Protein 4N0T (pdb70)

Nearest PDB structures (foldseek):
  6aso-assembly1_A  TM=9.698E-01  e=8.840E-76  Saccharomyces cerevisiae
  2ghp-assembly2_F  TM=6.148E-01  e=2.070E-45  Saccharomyces cerevisiae
  2ghp-assembly1_D  TM=6.290E-01  e=3.293E-44  Saccharomyces cerevisiae
  2go9-assembly1_A  TM=7.420E-01  e=1.555E-23  Saccharomyces cerevisiae
  2l9w-assembly1_A  TM=8.154E-01  e=1.114E-16  Saccharomyces cerevisiae

Structure (mmCIF, N/CA/C/O backbone):
data_4N0T
#
_entry.id   4N0T
#
_cell.length_a   61.782
_cell.length_b   71.370
_cell.length_c   82.081
_cell.angle_alpha   90.00
_cell.angle_beta   109.62
_cell.angle_gamma   90.00
#
_symmetry.space_group_name_H-M   'P 1 21 1'
#
loop_
_entity.id
_entity.type
_entity.pdbx_description
1 polymer 'U4/U6 snRNA-associated-splicing factor PRP24'
2 polymer 'U6 snRNA'
3 non-polymer 'SULFATE ION'
4 water water
#
loop_
_atom_site.group_PDB
_atom_site.id
_atom_site.type_symbol
_atom_site.label_atom_id
_atom_site.label_alt_id
_atom_site.label_comp_id
_atom_site.label_asym_id
_atom_site.label_entity_id
_atom_site.label_seq_id
_atom_site.pdbx_PDB_ins_code
_atom_site.Cartn_x
_atom_site.Cartn_y
_atom_site.Cartn_z
_atom_site.occupancy
_atom_site.B_iso_or_equiv
_atom_site.auth_seq_id
_atom_site.auth_comp_id
_atom_site.auth_asym_id
_atom_site.auth_atom_id
_atom_site.pdbx_PDB_model_num
ATOM 1 N N . ARG A 1 4 ? 10.661 -5.474 28.851 1.00 34.36 36 ARG A N 1
ATOM 2 C CA . ARG A 1 4 ? 9.545 -5.422 27.903 1.00 32.39 36 ARG A CA 1
ATOM 3 C C . ARG A 1 4 ? 9.671 -4.197 26.997 1.00 29.42 36 ARG A C 1
ATOM 4 O O . ARG A 1 4 ? 10.306 -3.210 27.372 1.00 29.42 36 ARG A O 1
ATOM 12 N N . ASN A 1 5 ? 9.093 -4.278 25.798 1.00 29.03 37 ASN A N 1
ATOM 13 C CA . ASN A 1 5 ? 9.053 -3.147 24.870 1.00 27.01 37 ASN A CA 1
ATOM 14 C C . ASN A 1 5 ? 7.652 -3.006 24.262 1.00 27.25 37 ASN A C 1
ATOM 15 O O . ASN A 1 5 ? 7.359 -3.568 23.193 1.00 28.59 37 ASN A O 1
ATOM 20 N N . ARG A 1 6 ? 6.783 -2.252 24.936 1.00 20.16 38 ARG A N 1
ATOM 21 C CA . ARG A 1 6 ? 5.398 -2.145 24.506 1.00 20.57 38 ARG A CA 1
ATOM 22 C C . ARG A 1 6 ? 5.312 -1.487 23.150 1.00 22.35 38 ARG A C 1
ATOM 23 O O . ARG A 1 6 ? 4.556 -1.935 22.283 1.00 25.46 38 ARG A O 1
ATOM 31 N N . GLU A 1 7 ? 6.101 -0.437 22.964 1.00 20.29 39 GLU A N 1
ATOM 32 C CA . GLU A 1 7 ? 5.993 0.381 21.761 1.00 29.22 39 GLU A CA 1
ATOM 33 C C . GLU A 1 7 ? 6.305 -0.418 20.503 1.00 30.75 39 GLU A C 1
ATOM 34 O O . GLU A 1 7 ? 5.613 -0.293 19.479 1.00 30.63 39 GLU A O 1
ATOM 40 N N . LEU A 1 8 ? 7.349 -1.238 20.584 1.00 26.85 40 LEU A N 1
ATOM 41 C CA . LEU A 1 8 ? 7.807 -1.999 19.424 1.00 26.49 40 LEU A CA 1
ATOM 42 C C . LEU A 1 8 ? 6.682 -2.759 18.732 1.00 23.82 40 LEU A C 1
ATOM 43 O O . LEU A 1 8 ? 6.645 -2.843 17.504 1.00 28.36 40 LEU A O 1
ATOM 48 N N . THR A 1 9 ? 5.743 -3.294 19.505 1.00 21.60 41 THR A N 1
ATOM 49 C CA . THR A 1 9 ? 4.682 -4.086 18.899 1.00 20.10 41 THR A CA 1
ATOM 50 C C . THR A 1 9 ? 3.341 -3.356 18.815 1.00 15.52 41 THR A C 1
ATOM 51 O O . THR A 1 9 ? 2.313 -3.976 18.549 1.00 20.18 41 THR A O 1
ATOM 55 N N . THR A 1 10 ? 3.362 -2.045 19.023 1.00 17.82 42 THR A N 1
ATOM 56 C CA . THR A 1 10 ? 2.117 -1.277 19.047 1.00 16.52 42 THR A CA 1
ATOM 57 C C . THR A 1 10 ? 1.946 -0.444 17.775 1.00 15.98 42 THR A C 1
ATOM 58 O O . THR A 1 10 ? 2.889 0.216 17.299 1.00 19.26 42 THR A O 1
ATOM 62 N N . VAL A 1 11 ? 0.741 -0.473 17.236 1.00 16.65 43 VAL A N 1
ATOM 63 C CA . VAL A 1 11 ? 0.437 0.340 16.066 1.00 17.13 43 VAL A CA 1
ATOM 64 C C . VAL A 1 11 ? -0.675 1.325 16.370 1.00 18.27 43 VAL A C 1
ATOM 65 O O . VAL A 1 11 ? -1.478 1.121 17.298 1.00 17.77 43 VAL A O 1
ATOM 69 N N . LEU A 1 12 ? -0.721 2.375 15.558 1.00 15.81 44 LEU A N 1
ATOM 70 C CA . LEU A 1 12 ? -1.742 3.405 15.632 1.00 12.32 44 LEU A CA 1
ATOM 71 C C . LEU A 1 12 ? -2.614 3.267 14.393 1.00 17.78 44 LEU A C 1
ATOM 72 O O . LEU A 1 12 ? -2.087 3.142 13.288 1.00 19.05 44 LEU A O 1
ATOM 77 N N . VAL A 1 13 ? -3.926 3.276 14.584 1.00 16.34 45 VAL A N 1
ATOM 78 C CA . VAL A 1 13 ? -4.868 3.247 13.461 1.00 16.34 45 VAL A CA 1
ATOM 79 C C . VAL A 1 13 ? -5.606 4.571 13.465 1.00 20.69 45 VAL A C 1
ATOM 80 O O . VAL A 1 13 ? -6.153 4.974 14.498 1.00 20.45 45 VAL A O 1
ATOM 84 N N . LYS A 1 14 ? -5.611 5.254 12.320 1.00 16.39 46 LYS A N 1
ATOM 85 C CA . LYS A 1 14 ? -6.341 6.514 12.194 1.00 16.88 46 LYS A CA 1
ATOM 86 C C . LYS A 1 14 ? -7.480 6.377 11.187 1.00 19.40 46 LYS A C 1
ATOM 87 O O . LYS A 1 14 ? -7.376 5.614 10.227 1.00 19.49 46 LYS A O 1
ATOM 93 N N . ASN A 1 15 ? -8.567 7.097 11.462 1.00 15.99 47 ASN A N 1
ATOM 94 C CA . ASN A 1 15 ? -9.715 7.234 10.546 1.00 17.31 47 ASN A CA 1
ATOM 95 C C . ASN A 1 15 ? -10.652 6.031 10.517 1.00 21.59 47 ASN A C 1
ATOM 96 O O . ASN A 1 15 ? -11.300 5.765 9.500 1.00 24.36 47 ASN A O 1
ATOM 101 N N . LEU A 1 16 ? -10.738 5.306 11.627 1.00 17.41 48 LEU A N 1
ATOM 102 C CA . LEU A 1 16 ? -11.762 4.277 11.760 1.00 20.07 48 LEU A CA 1
ATOM 103 C C . LEU A 1 16 ? -13.134 4.950 11.797 1.00 23.48 48 LEU A C 1
ATOM 104 O O . LEU A 1 16 ? -13.254 6.103 12.237 1.00 23.68 48 LEU A O 1
ATOM 109 N N . PRO A 1 17 ? -14.172 4.230 11.355 1.00 21.71 49 PRO A N 1
ATOM 110 C CA . PRO A 1 17 ? -15.528 4.795 11.368 1.00 29.08 49 PRO A CA 1
ATOM 111 C C . PRO A 1 17 ? -15.965 5.172 12.781 1.00 29.78 49 PRO A C 1
ATOM 112 O O . PRO A 1 17 ? -15.499 4.547 13.740 1.00 28.77 49 PRO A O 1
ATOM 116 N N . LYS A 1 18 ? -16.839 6.171 12.900 1.00 31.24 50 LYS A N 1
ATOM 117 C CA . LYS A 1 18 ? -17.438 6.548 14.185 1.00 36.21 50 LYS A CA 1
ATOM 118 C C . LYS A 1 18 ? -18.001 5.346 14.947 1.00 35.01 50 LYS A C 1
ATOM 119 O O . LYS A 1 18 ? -17.918 5.270 16.178 1.00 35.10 50 LYS A O 1
ATOM 125 N N . SER A 1 19 ? -18.565 4.406 14.198 1.00 37.95 51 SER A N 1
ATOM 126 C CA . SER A 1 19 ? -19.261 3.258 14.774 1.00 44.74 51 SER A CA 1
ATOM 127 C C . SER A 1 19 ? -18.324 2.167 15.274 1.00 45.59 51 SER A C 1
ATOM 128 O O . SER A 1 19 ? -18.771 1.193 15.888 1.00 46.46 51 SER A O 1
ATOM 131 N N . TYR A 1 20 ? -17.028 2.320 15.015 1.00 42.76 52 TYR A N 1
ATOM 132 C CA . TYR A 1 20 ? -16.079 1.272 15.368 1.00 39.41 52 TYR A CA 1
ATOM 133 C C . TYR A 1 20 ? -15.745 1.230 16.858 1.00 38.29 52 TYR A C 1
ATOM 134 O O . TYR A 1 20 ? -15.271 2.209 17.447 1.00 43.55 52 TYR A O 1
ATOM 143 N N . ASN A 1 21 ? -16.020 0.083 17.464 1.00 34.75 53 ASN A N 1
ATOM 144 C CA . ASN A 1 21 ? -15.679 -0.151 18.857 1.00 35.55 53 ASN A CA 1
ATOM 145 C C . ASN A 1 21 ? -14.484 -1.085 18.986 1.00 31.16 53 ASN A C 1
ATOM 146 O O . ASN A 1 21 ? -13.988 -1.631 17.997 1.00 30.31 53 ASN A O 1
ATOM 151 N N . GLN A 1 22 ? -14.040 -1.266 20.220 1.00 32.18 54 GLN A N 1
ATOM 152 C CA . GLN A 1 22 ? -12.937 -2.153 20.550 1.00 34.37 54 GLN A CA 1
ATOM 153 C C . GLN A 1 22 ? -13.119 -3.559 19.953 1.00 37.72 54 GLN A C 1
ATOM 154 O O . GLN A 1 22 ? -12.173 -4.152 19.421 1.00 37.36 54 GLN A O 1
ATOM 160 N N . ASN A 1 23 ? -14.341 -4.080 20.028 1.00 37.77 55 ASN A N 1
ATOM 161 C CA . ASN A 1 23 ? -14.636 -5.407 19.499 1.00 40.11 55 ASN A CA 1
ATOM 162 C C . ASN A 1 23 ? -14.427 -5.505 17.990 1.00 35.95 55 ASN A C 1
ATOM 163 O O . ASN A 1 23 ? -13.826 -6.469 17.498 1.00 35.03 55 ASN A O 1
ATOM 168 N N . LYS A 1 24 ? -14.925 -4.512 17.257 1.00 28.70 56 LYS A N 1
ATOM 169 C CA . LYS A 1 24 ? -14.803 -4.514 15.802 1.00 30.06 56 LYS A CA 1
ATOM 170 C C . LYS A 1 24 ? -13.347 -4.351 15.390 1.00 30.72 56 LYS A C 1
ATOM 171 O O . LYS A 1 24 ? -12.917 -4.887 14.367 1.00 33.34 56 LYS A O 1
ATOM 177 N N . VAL A 1 25 ? -12.593 -3.603 16.190 1.00 28.63 57 VAL A N 1
ATOM 178 C CA . VAL A 1 25 ? -11.164 -3.445 15.943 1.00 29.09 57 VAL A CA 1
ATOM 179 C C . VAL A 1 25 ? -10.452 -4.790 16.058 1.00 29.42 57 VAL A C 1
ATOM 180 O O . VAL A 1 25 ? -9.667 -5.150 15.176 1.00 31.57 57 VAL A O 1
ATOM 184 N N . TYR A 1 26 ? -10.749 -5.536 17.125 1.00 34.89 58 TYR A N 1
ATOM 185 C CA . TYR A 1 26 ? -10.235 -6.900 17.307 1.00 37.57 58 TYR A CA 1
ATOM 186 C C . TYR A 1 26 ? -10.501 -7.777 16.098 1.00 38.02 58 TYR A C 1
ATOM 187 O O . TYR A 1 26 ? -9.576 -8.338 15.516 1.00 41.71 58 TYR A O 1
ATOM 196 N N . LYS A 1 27 ? -11.773 -7.897 15.728 1.00 37.59 59 LYS A N 1
ATOM 197 C CA . LYS A 1 27 ? -12.168 -8.744 14.610 1.00 37.90 59 LYS A CA 1
ATOM 198 C C . LYS A 1 27 ? -11.469 -8.358 13.315 1.00 38.59 59 LYS A C 1
ATOM 199 O O . LYS A 1 27 ? -11.099 -9.228 12.524 1.00 41.18 59 LYS A O 1
ATOM 205 N N . TYR A 1 28 ? -11.284 -7.059 13.097 1.00 36.33 60 TYR A N 1
ATOM 206 C CA . TYR A 1 28 ? -10.623 -6.601 11.880 1.00 30.39 60 TYR A CA 1
ATOM 207 C C . TYR A 1 28 ? -9.144 -7.002 11.857 1.00 32.27 60 TYR A C 1
ATOM 208 O O . TYR A 1 28 ? -8.610 -7.349 10.803 1.00 33.40 60 TYR A O 1
ATOM 217 N N . PHE A 1 29 ? -8.491 -6.965 13.015 1.00 32.70 61 PHE A N 1
ATOM 218 C CA . PHE A 1 29 ? -7.038 -7.152 13.068 1.00 33.43 61 PHE A CA 1
ATOM 219 C C . PHE A 1 29 ? -6.573 -8.488 13.656 1.00 39.93 61 PHE A C 1
ATOM 220 O O . PHE A 1 29 ? -5.376 -8.783 13.640 1.00 37.79 61 PHE A O 1
ATOM 228 N N . LYS A 1 30 ? -7.483 -9.291 14.196 1.00 44.32 62 LYS A N 1
ATOM 229 C CA . LYS A 1 30 ? -7.023 -10.477 14.922 1.00 50.76 62 LYS A CA 1
ATOM 230 C C . LYS A 1 30 ? -6.375 -11.547 14.037 1.00 51.13 62 LYS A C 1
ATOM 231 O O . LYS A 1 30 ? -5.625 -12.383 14.539 1.00 53.31 62 LYS A O 1
ATOM 237 N N . HIS A 1 31 ? -6.632 -11.497 12.730 1.00 50.21 63 HIS A N 1
ATOM 238 C CA . HIS A 1 31 ? -5.919 -12.363 11.784 1.00 51.23 63 HIS A CA 1
ATOM 239 C C . HIS A 1 31 ? -4.456 -11.936 11.597 1.00 45.25 63 HIS A C 1
ATOM 240 O O . HIS A 1 31 ? -3.630 -12.726 11.127 1.00 45.34 63 HIS A O 1
ATOM 247 N N . CYS A 1 32 ? -4.130 -10.694 11.956 1.00 36.42 64 CYS A N 1
ATOM 248 C CA . CYS A 1 32 ? -2.756 -10.207 11.818 1.00 32.90 64 CYS A CA 1
ATOM 249 C C . CYS A 1 32 ? -1.824 -10.887 12.803 1.00 30.27 64 CYS A C 1
ATOM 250 O O . CYS A 1 32 ? -0.615 -10.971 12.575 1.00 34.27 64 CYS A O 1
ATOM 253 N N . GLY A 1 33 ? -2.386 -11.373 13.905 1.00 30.64 65 GLY A N 1
ATOM 254 C CA . GLY A 1 33 ? -1.579 -11.937 14.972 1.00 31.67 65 GLY A CA 1
ATOM 255 C C . GLY A 1 33 ? -2.256 -11.697 16.304 1.00 33.19 65 GLY A C 1
ATOM 256 O O . GLY A 1 33 ? -3.136 -10.837 16.410 1.00 28.90 65 GLY A O 1
ATOM 257 N N . PRO A 1 34 ? -1.868 -12.467 17.327 1.00 33.72 66 PRO A N 1
ATOM 258 C CA . PRO A 1 34 ? -2.472 -12.316 18.653 1.00 32.47 66 PRO A CA 1
ATOM 259 C C . PRO A 1 34 ? -2.295 -10.899 19.221 1.00 29.23 66 PRO A C 1
ATOM 260 O O . PRO A 1 34 ? -1.224 -10.302 19.109 1.00 25.05 66 PRO A O 1
ATOM 264 N N . ILE A 1 35 ? -3.362 -10.377 19.815 1.00 32.89 67 ILE A N 1
ATOM 265 C CA . ILE A 1 35 ? -3.386 -9.007 20.325 1.00 28.07 67 ILE A CA 1
ATOM 266 C C . ILE A 1 35 ? -3.397 -8.998 21.856 1.00 28.18 67 ILE A C 1
ATOM 267 O O . ILE A 1 35 ? -4.158 -9.740 22.481 1.00 31.21 67 ILE A O 1
ATOM 272 N N . ILE A 1 36 ? -2.550 -8.159 22.448 1.00 23.69 68 ILE A N 1
ATOM 273 C CA . ILE A 1 36 ? -2.505 -7.984 23.899 1.00 27.66 68 ILE A CA 1
ATOM 274 C C . ILE A 1 36 ? -3.559 -6.988 24.390 1.00 28.78 68 ILE A C 1
ATOM 275 O O . ILE A 1 36 ? -4.240 -7.237 25.389 1.00 27.86 68 ILE A O 1
ATOM 280 N N . HIS A 1 37 ? -3.692 -5.859 23.695 1.00 23.43 69 HIS A N 1
ATOM 281 C CA . HIS A 1 37 ? -4.615 -4.823 24.145 1.00 23.32 69 HIS A CA 1
ATOM 282 C C . HIS A 1 37 ? -5.068 -3.926 22.995 1.00 23.01 69 HIS A C 1
ATOM 283 O O . HIS A 1 37 ? -4.309 -3.687 22.051 1.00 21.25 69 HIS A O 1
ATOM 290 N N . VAL A 1 38 ? -6.301 -3.436 23.088 1.00 24.34 70 VAL A N 1
ATOM 291 C CA . VAL A 1 38 ? -6.844 -2.494 22.116 1.00 21.98 70 VAL A CA 1
ATOM 292 C C . VAL A 1 38 ? -7.474 -1.310 22.841 1.00 22.74 70 VAL A C 1
ATOM 293 O O . VAL A 1 38 ? -8.300 -1.507 23.729 1.00 25.18 70 VAL A O 1
ATOM 297 N N . ASP A 1 39 ? -7.073 -0.092 22.484 1.00 19.70 71 ASP A N 1
ATOM 298 C CA . ASP A 1 39 ? -7.789 1.106 22.940 1.00 17.00 71 ASP A CA 1
ATOM 299 C C . ASP A 1 39 ? -8.377 1.847 21.746 1.00 19.09 71 ASP A C 1
ATOM 300 O O . ASP A 1 39 ? -7.723 1.969 20.717 1.00 23.56 71 ASP A O 1
ATOM 305 N N . VAL A 1 40 ? -9.614 2.325 21.879 1.00 21.45 72 VAL A N 1
ATOM 306 C CA . VAL A 1 40 ? -10.236 3.154 20.847 1.00 24.41 72 VAL A CA 1
ATOM 307 C C . VAL A 1 40 ? -10.596 4.504 21.474 1.00 31.25 72 VAL A C 1
ATOM 308 O O . VAL A 1 40 ? -11.036 4.556 22.626 1.00 32.33 72 VAL A O 1
ATOM 312 N N . ALA A 1 41 ? -10.379 5.590 20.737 1.00 23.69 73 ALA A N 1
ATOM 313 C CA . ALA A 1 41 ? -10.707 6.935 21.221 1.00 23.94 73 ALA A CA 1
ATOM 314 C C . ALA A 1 41 ? -11.320 7.748 20.093 1.00 27.78 73 ALA A C 1
ATOM 315 O O . ALA A 1 41 ? -10.932 7.598 18.930 1.00 22.94 73 ALA A O 1
ATOM 317 N N . ASP A 1 42 ? -12.258 8.623 20.439 1.00 27.13 74 ASP A N 1
ATOM 318 C CA . ASP A 1 42 ? -12.849 9.517 19.459 1.00 25.91 74 ASP A CA 1
ATOM 319 C C . ASP A 1 42 ? -11.829 10.539 18.993 1.00 21.03 74 ASP A C 1
ATOM 320 O O . ASP A 1 42 ? -10.969 10.978 19.769 1.00 23.79 74 ASP A O 1
ATOM 325 N N . SER A 1 43 ? -11.928 10.942 17.728 1.00 22.77 75 SER A N 1
ATOM 326 C CA . SER A 1 43 ? -11.161 12.092 17.268 1.00 20.86 75 SER A CA 1
ATOM 327 C C . SER A 1 43 ? -11.678 13.339 17.986 1.00 21.73 75 SER A C 1
ATOM 328 O O . SER A 1 43 ? -12.729 13.295 18.636 1.00 25.60 75 SER A O 1
ATOM 331 N N . LEU A 1 44 ? -10.940 14.441 17.859 1.00 24.87 76 LEU A N 1
ATOM 332 C CA . LEU A 1 44 ? -11.275 15.693 18.541 1.00 28.89 76 LEU A CA 1
ATOM 333 C C . LEU A 1 44 ? -12.695 16.154 18.235 1.00 28.54 76 LEU A C 1
ATOM 334 O O . LEU A 1 44 ? -13.422 16.596 19.134 1.00 33.51 76 LEU A O 1
ATOM 339 N N . LYS A 1 45 ? -13.091 16.042 16.971 1.00 27.78 77 LYS A N 1
ATOM 340 C CA . LYS A 1 45 ? -14.411 16.509 16.549 1.00 27.58 77 LYS A CA 1
ATOM 341 C C . LYS A 1 45 ? -15.416 15.375 16.359 1.00 32.47 77 LYS A C 1
ATOM 342 O O . LYS A 1 45 ? -16.506 15.583 15.817 1.00 35.60 77 LYS A O 1
ATOM 348 N N . LYS A 1 46 ? -15.036 14.181 16.814 1.00 28.49 78 LYS A N 1
ATOM 349 C CA . LYS A 1 46 ? -15.890 12.988 16.813 1.00 29.78 78 LYS A CA 1
ATOM 350 C C . LYS A 1 46 ? -16.309 12.499 15.424 1.00 30.04 78 LYS A C 1
ATOM 351 O O . LYS A 1 46 ? -17.271 11.743 15.304 1.00 36.51 78 LYS A O 1
ATOM 357 N N . ASN A 1 47 ? -15.587 12.902 14.385 1.00 27.55 79 ASN A N 1
ATOM 358 C CA . ASN A 1 47 ? -15.930 12.461 13.029 1.00 32.74 79 ASN A CA 1
ATOM 359 C C . ASN A 1 47 ? -15.377 11.072 12.672 1.00 30.92 79 ASN A C 1
ATOM 360 O O . ASN A 1 47 ? -15.852 10.415 11.734 1.00 29.84 79 ASN A O 1
ATOM 365 N N . PHE A 1 48 ? -14.368 10.630 13.422 1.00 25.50 80 PHE A N 1
ATOM 366 C CA . PHE A 1 48 ? -13.791 9.306 13.215 1.00 21.09 80 PHE A CA 1
ATOM 367 C C . PHE A 1 48 ? -13.178 8.804 14.523 1.00 23.88 80 PHE A C 1
ATOM 368 O O . PHE A 1 48 ? -13.241 9.490 15.544 1.00 23.86 80 PHE A O 1
ATOM 376 N N . ARG A 1 49 ? -12.592 7.611 14.510 1.00 23.17 81 ARG A N 1
ATOM 377 C CA . ARG A 1 49 ? -11.934 7.121 15.722 1.00 23.02 81 ARG A CA 1
ATOM 378 C C . ARG A 1 49 ? -10.488 6.705 15.494 1.00 22.55 81 ARG A C 1
ATOM 379 O O . ARG A 1 49 ? -10.111 6.277 14.398 1.00 22.61 81 ARG A O 1
ATOM 387 N N . PHE A 1 50 ? -9.683 6.835 16.546 1.00 17.44 82 PHE A N 1
ATOM 388 C CA . PHE A 1 50 ? -8.313 6.324 16.548 1.00 18.41 82 PHE A CA 1
ATOM 389 C C . PHE A 1 50 ? -8.315 4.999 17.305 1.00 17.98 82 PHE A C 1
ATOM 390 O O . PHE A 1 50 ? -9.179 4.763 18.160 1.00 20.40 82 PHE A O 1
ATOM 398 N N . ALA A 1 51 ? -7.348 4.134 17.010 1.00 18.56 83 ALA A N 1
ATOM 399 C CA . ALA A 1 51 ? -7.127 2.945 17.830 1.00 21.62 83 ALA A CA 1
ATOM 400 C C . ALA A 1 51 ? -5.647 2.739 18.099 1.00 17.93 83 ALA A C 1
ATOM 401 O O . ALA A 1 51 ? -4.799 3.023 17.250 1.00 18.67 83 ALA A O 1
ATOM 403 N N . ARG A 1 52 ? -5.342 2.247 19.296 1.00 17.02 84 ARG A N 1
ATOM 404 C CA . ARG A 1 52 ? -4.011 1.780 19.622 1.00 16.97 84 ARG A CA 1
ATOM 405 C C . ARG A 1 52 ? -4.122 0.271 19.754 1.00 18.08 84 ARG A C 1
ATOM 406 O O . ARG A 1 52 ? -4.984 -0.227 20.476 1.00 19.12 84 ARG A O 1
ATOM 414 N N . ILE A 1 53 ? -3.276 -0.465 19.037 1.00 15.91 85 ILE A N 1
ATOM 415 C CA . ILE A 1 53 ? -3.313 -1.924 19.113 1.00 16.49 85 ILE A CA 1
ATOM 416 C C . ILE A 1 53 ? -1.931 -2.431 19.481 1.00 16.13 85 ILE A C 1
ATOM 417 O O . ILE A 1 53 ? -0.953 -2.211 18.747 1.00 17.75 85 ILE A O 1
ATOM 422 N N . GLU A 1 54 ? -1.838 -3.084 20.637 1.00 18.68 86 GLU A N 1
ATOM 423 C CA . GLU A 1 54 ? -0.579 -3.662 21.071 1.00 20.15 86 GLU A CA 1
ATOM 424 C C . GLU A 1 54 ? -0.604 -5.147 20.723 1.00 19.25 86 GLU A C 1
ATOM 425 O O . GLU A 1 54 ? -1.427 -5.902 21.255 1.00 22.28 86 GLU A O 1
ATOM 431 N N . PHE A 1 55 ? 0.281 -5.558 19.818 1.00 23.02 87 PHE A N 1
ATOM 432 C CA . PHE A 1 55 ? 0.348 -6.955 19.393 1.00 23.19 87 PHE A CA 1
ATOM 433 C C . PHE A 1 55 ? 1.287 -7.736 20.295 1.00 24.64 87 PHE A C 1
ATOM 434 O O . PHE A 1 55 ? 2.187 -7.164 20.899 1.00 24.71 87 PHE A O 1
ATOM 442 N N . ALA A 1 56 ? 1.057 -9.042 20.387 1.00 25.37 88 ALA A N 1
ATOM 443 C CA . ALA A 1 56 ? 1.941 -9.913 21.153 1.00 26.66 88 ALA A CA 1
ATOM 444 C C . ALA A 1 56 ? 3.365 -9.882 20.605 1.00 27.31 88 ALA A C 1
ATOM 445 O O . ALA A 1 56 ? 4.331 -9.890 21.368 1.00 28.31 88 ALA A O 1
ATOM 447 N N . ARG A 1 57 ? 3.493 -9.856 19.282 1.00 25.49 89 ARG A N 1
ATOM 448 C CA . ARG A 1 57 ? 4.805 -9.918 18.635 1.00 27.57 89 ARG A CA 1
ATOM 449 C C . ARG A 1 57 ? 4.930 -8.927 17.482 1.00 28.97 89 ARG A C 1
ATOM 450 O O . ARG A 1 57 ? 3.921 -8.495 16.926 1.00 26.76 89 ARG A O 1
ATOM 458 N N . TYR A 1 58 ? 6.168 -8.596 17.119 1.00 27.11 90 TYR A N 1
ATOM 459 C CA . TYR A 1 58 ? 6.447 -7.606 16.078 1.00 25.72 90 TYR A CA 1
ATOM 460 C C . TYR A 1 58 ? 5.825 -7.953 14.727 1.00 28.93 90 TYR A C 1
ATOM 461 O O . TYR A 1 58 ? 5.386 -7.058 13.994 1.00 26.01 90 TYR A O 1
ATOM 470 N N . ASP A 1 59 ? 5.777 -9.244 14.406 1.00 30.53 91 ASP A N 1
ATOM 471 C CA . ASP A 1 59 ? 5.182 -9.705 13.155 1.00 30.03 91 ASP A CA 1
ATOM 472 C C . ASP A 1 59 ? 3.710 -9.334 13.048 1.00 28.17 91 ASP A C 1
ATOM 473 O O . ASP A 1 59 ? 3.200 -9.123 11.944 1.00 27.66 91 ASP A O 1
ATOM 478 N N . GLY A 1 60 ? 3.026 -9.266 14.191 1.00 29.33 92 GLY A N 1
ATOM 479 C CA . GLY A 1 60 ? 1.623 -8.877 14.215 1.00 26.20 92 GLY A CA 1
ATOM 480 C C . GLY A 1 60 ? 1.458 -7.405 13.873 1.00 22.85 92 GLY A C 1
ATOM 481 O O . GLY A 1 60 ? 0.541 -7.014 13.129 1.00 21.53 92 GLY A O 1
ATOM 482 N N . 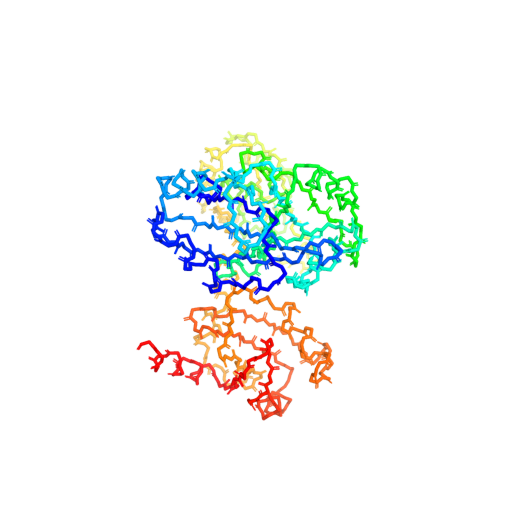ALA A 1 61 ? 2.346 -6.584 14.422 1.00 20.98 93 ALA A N 1
ATOM 483 C CA . ALA A 1 61 ? 2.370 -5.155 14.108 1.00 22.48 93 ALA A CA 1
ATOM 484 C C . ALA A 1 61 ? 2.671 -4.942 12.629 1.00 25.25 93 ALA A C 1
ATOM 485 O O . ALA A 1 61 ? 2.056 -4.103 11.975 1.00 22.17 93 ALA A O 1
ATOM 487 N N . LEU A 1 62 ? 3.635 -5.698 12.104 1.00 23.56 94 LEU A N 1
ATOM 488 C CA . LEU A 1 62 ? 3.941 -5.623 10.674 1.00 24.46 94 LEU A CA 1
ATOM 489 C C . LEU A 1 62 ? 2.729 -5.967 9.830 1.00 21.59 94 LEU A C 1
ATOM 490 O O . LEU A 1 62 ? 2.415 -5.273 8.861 1.00 28.07 94 LEU A O 1
ATOM 495 N N . ALA A 1 63 ? 2.046 -7.046 10.192 1.00 21.95 95 ALA A N 1
ATOM 496 C CA . ALA A 1 63 ? 0.875 -7.474 9.447 1.00 25.45 95 ALA A CA 1
ATOM 497 C C . ALA A 1 63 ? -0.239 -6.421 9.498 1.00 26.62 95 ALA A C 1
ATOM 498 O O . ALA A 1 63 ? -0.921 -6.184 8.498 1.00 24.05 95 ALA A O 1
ATOM 500 N N . ALA A 1 64 ? -0.422 -5.795 10.659 1.00 24.33 96 ALA A N 1
ATOM 501 C CA . ALA A 1 64 ? -1.442 -4.750 10.793 1.00 26.08 96 ALA A CA 1
ATOM 502 C C . ALA A 1 64 ? -1.163 -3.575 9.860 1.00 19.97 96 ALA A C 1
ATOM 503 O O . ALA A 1 64 ? -2.077 -3.014 9.258 1.00 21.78 96 ALA A O 1
ATOM 505 N N . ILE A 1 65 ? 0.110 -3.221 9.739 1.00 18.78 97 ILE A N 1
ATOM 506 C CA . ILE A 1 65 ? 0.541 -2.090 8.922 1.00 21.67 97 ILE A CA 1
ATOM 507 C C . ILE A 1 65 ? 0.287 -2.368 7.432 1.00 23.12 97 ILE A C 1
ATOM 508 O O . ILE A 1 65 ? 0.113 -1.429 6.642 1.00 23.40 97 ILE A O 1
ATOM 513 N N . THR A 1 66 ? 0.218 -3.645 7.051 1.00 20.90 98 THR A N 1
ATOM 514 C CA . THR A 1 66 ? -0.172 -3.970 5.666 1.00 26.42 98 THR A CA 1
ATOM 515 C C . THR A 1 66 ? -1.620 -3.578 5.374 1.00 28.41 98 THR A C 1
ATOM 516 O O . THR A 1 66 ? -2.034 -3.516 4.205 1.00 29.34 98 THR A O 1
ATOM 520 N N . LYS A 1 67 ? -2.397 -3.318 6.424 1.00 23.63 99 LYS A N 1
ATOM 521 C CA . LYS A 1 67 ? -3.771 -2.850 6.245 1.00 22.57 99 LYS A CA 1
ATOM 522 C C . LYS A 1 67 ? -3.859 -1.350 6.008 1.00 20.16 99 LYS A C 1
ATOM 523 O O . LYS A 1 67 ? -4.959 -0.821 5.870 1.00 21.75 99 LYS A O 1
ATOM 529 N N . THR A 1 68 ? -2.728 -0.654 5.988 1.00 17.84 100 THR A N 1
ATOM 530 C CA . THR A 1 68 ? -2.788 0.792 5.814 1.00 17.48 100 THR A CA 1
ATOM 531 C C . THR A 1 68 ? -3.360 1.130 4.436 1.00 25.05 100 THR A C 1
ATOM 532 O O . THR A 1 68 ? -3.071 0.445 3.449 1.00 24.24 100 THR A O 1
ATOM 536 N N . HIS A 1 69 ? -4.211 2.150 4.419 1.00 20.35 101 HIS A N 1
ATOM 537 C CA . HIS A 1 69 ? -4.908 2.621 3.210 1.00 22.26 101 HIS A CA 1
ATOM 538 C C . HIS A 1 69 ? -5.930 1.635 2.659 1.00 27.64 101 HIS A C 1
ATOM 539 O O . HIS A 1 69 ? -6.425 1.811 1.536 1.00 31.63 101 HIS A O 1
ATOM 546 N N . LYS A 1 70 ? -6.266 0.614 3.445 1.00 23.14 102 LYS A N 1
ATOM 547 C CA . LYS A 1 70 ? -7.429 -0.217 3.137 1.00 26.19 102 LYS A CA 1
ATOM 548 C C . LYS A 1 70 ? -8.697 0.496 3.596 1.00 30.19 102 LYS A C 1
ATOM 549 O O . LYS A 1 70 ? -8.634 1.531 4.276 1.00 27.14 102 LYS A O 1
ATOM 555 N N . VAL A 1 71 ? -9.850 -0.049 3.217 1.00 22.59 103 VAL A N 1
ATOM 556 C CA . VAL A 1 71 ? -11.110 0.619 3.487 1.00 20.27 103 VAL A CA 1
ATOM 557 C C . VAL A 1 71 ? -11.933 -0.160 4.494 1.00 26.81 103 VAL A C 1
ATOM 558 O O . VAL A 1 71 ? -12.126 -1.374 4.357 1.00 31.03 103 VAL A O 1
ATOM 562 N N . VAL A 1 72 ? -12.385 0.551 5.524 1.00 23.13 104 VAL A N 1
ATOM 563 C CA . VAL A 1 72 ? -13.231 -0.007 6.564 1.00 24.68 104 VAL A CA 1
ATOM 564 C C . VAL A 1 72 ? -14.540 0.779 6.534 1.00 27.89 104 VAL A C 1
ATOM 565 O O . VAL A 1 72 ? -14.547 1.997 6.766 1.00 27.66 104 VAL A O 1
ATOM 569 N N . GLY A 1 73 ? -15.638 0.092 6.224 1.00 29.40 105 GLY A N 1
ATOM 570 C CA . GLY A 1 73 ? -16.892 0.772 5.921 1.00 31.96 105 GLY A CA 1
ATOM 571 C C . GLY A 1 73 ? -16.682 1.522 4.621 1.00 29.52 105 GLY A C 1
ATOM 572 O O . GLY A 1 73 ? -16.525 0.905 3.559 1.00 34.91 105 GLY A O 1
ATOM 573 N N . GLN A 1 74 ? -16.648 2.850 4.699 1.00 25.56 106 GLN A N 1
ATOM 574 C CA . GLN A 1 74 ? -16.186 3.649 3.574 1.00 29.53 106 GLN A CA 1
ATOM 575 C C . GLN A 1 74 ? -15.027 4.544 3.985 1.00 31.00 106 GLN A C 1
ATOM 576 O O . GLN A 1 74 ? -14.679 5.486 3.266 1.00 31.16 106 GLN A O 1
ATOM 582 N N . ASN A 1 75 ? -14.438 4.247 5.147 1.00 26.13 107 ASN A N 1
ATOM 583 C CA . ASN A 1 75 ? -13.296 5.009 5.653 1.00 24.16 107 ASN A CA 1
ATOM 584 C C . ASN A 1 75 ? -11.968 4.399 5.238 1.00 19.64 107 ASN A C 1
ATOM 585 O O . ASN A 1 75 ? -11.749 3.202 5.431 1.00 24.21 107 ASN A O 1
ATOM 590 N N . GLU A 1 76 ? -11.095 5.215 4.649 1.00 17.85 108 GLU A N 1
ATOM 591 C CA . GLU A 1 76 ? -9.741 4.780 4.328 1.00 18.67 108 GLU A CA 1
ATOM 592 C C . GLU A 1 76 ? -8.891 4.960 5.587 1.00 20.55 108 GLU A C 1
ATOM 593 O O . GLU A 1 76 ? -8.689 6.090 6.033 1.00 22.26 108 GLU A O 1
ATOM 599 N N . ILE A 1 77 ? -8.410 3.853 6.151 1.00 18.81 109 ILE A N 1
ATOM 600 C CA . ILE A 1 77 ? -7.633 3.907 7.401 1.00 19.81 109 ILE A CA 1
ATOM 601 C C . ILE A 1 77 ? -6.147 4.085 7.132 1.00 23.12 109 ILE A C 1
ATOM 602 O O . ILE A 1 77 ? -5.668 3.832 6.018 1.00 22.46 109 ILE A O 1
ATOM 607 N N . ILE A 1 78 ? -5.409 4.533 8.153 1.00 17.82 110 ILE A N 1
ATOM 608 C CA . ILE A 1 78 ? -3.968 4.629 8.070 1.00 16.90 110 ILE A CA 1
ATOM 609 C C . ILE A 1 78 ? -3.467 3.853 9.272 1.00 22.15 110 ILE A C 1
ATOM 610 O O . ILE A 1 78 ? -3.966 4.045 10.383 1.00 19.09 110 ILE A O 1
ATOM 615 N N . VAL A 1 79 ? -2.534 2.943 9.035 1.00 18.99 111 VAL A N 1
ATOM 616 C CA . VAL A 1 79 ? -1.973 2.143 10.112 1.00 16.59 111 VAL A CA 1
ATOM 617 C C . VAL A 1 79 ? -0.465 2.360 10.124 1.00 19.20 111 VAL A C 1
ATOM 618 O O . VAL A 1 79 ? 0.202 2.246 9.085 1.00 20.53 111 VAL A O 1
ATOM 622 N N . SER A 1 80 ? 0.091 2.662 11.299 1.00 16.11 112 SER A N 1
ATOM 623 C CA . SER A 1 80 ? 1.504 2.996 11.384 1.00 15.11 112 SER A CA 1
ATOM 624 C C . SER A 1 80 ? 2.085 2.509 12.701 1.00 17.12 112 SER A C 1
ATOM 625 O O . SER A 1 80 ? 1.339 2.263 13.645 1.00 17.17 112 SER A O 1
ATOM 628 N N . HIS A 1 81 ? 3.402 2.359 12.749 1.00 18.34 113 HIS A N 1
ATOM 629 C CA . HIS A 1 81 ? 4.072 2.096 14.024 1.00 16.42 113 HIS A CA 1
ATOM 630 C C . HIS A 1 81 ? 3.779 3.264 14.957 1.00 20.85 113 HIS A C 1
ATOM 631 O O . HIS A 1 81 ? 3.858 4.433 14.550 1.00 20.84 113 HIS A O 1
ATOM 638 N N . LEU A 1 82 ? 3.445 2.964 16.211 1.00 20.90 114 LEU A N 1
ATOM 639 C CA . LEU A 1 82 ? 3.269 4.035 17.184 1.00 22.51 114 LEU A CA 1
ATOM 640 C C . LEU A 1 82 ? 4.655 4.440 17.619 1.00 24.78 114 LEU A C 1
ATOM 641 O O . LEU A 1 82 ? 5.366 3.645 18.228 1.00 28.56 114 LEU A O 1
ATOM 646 N N . THR A 1 83 ? 5.060 5.657 17.277 1.00 20.09 115 THR A N 1
ATOM 647 C CA . THR A 1 83 ? 6.390 6.125 17.633 1.00 18.03 115 THR A CA 1
ATOM 648 C C . THR A 1 83 ? 6.378 7.617 17.923 1.00 20.78 115 THR A C 1
ATOM 649 O O . THR A 1 83 ? 5.616 8.378 17.313 1.00 21.38 115 THR A O 1
ATOM 653 N N . GLU A 1 84 ? 7.203 8.017 18.890 1.00 20.33 116 GLU A N 1
ATOM 654 C CA . GLU A 1 84 ? 7.283 9.412 19.313 1.00 21.48 116 GLU A CA 1
ATOM 655 C C . GLU A 1 84 ? 5.937 9.997 19.743 1.00 20.48 116 GLU A C 1
ATOM 656 O O . GLU A 1 84 ? 5.727 11.208 19.693 1.00 23.58 116 GLU A O 1
ATOM 662 N N . CYS A 1 85 ? 5.043 9.131 20.213 1.00 19.81 117 CYS A N 1
ATOM 663 C CA . CYS A 1 85 ? 3.733 9.554 20.674 1.00 17.71 117 CYS A CA 1
ATOM 664 C C . CYS A 1 85 ? 3.470 9.231 22.137 1.00 16.02 117 CYS A C 1
ATOM 665 O O . CYS A 1 85 ? 2.312 9.139 22.545 1.00 17.52 117 CYS A O 1
ATOM 668 N N . THR A 1 86 ? 4.529 9.045 22.927 1.00 19.02 118 THR A N 1
ATOM 669 C CA . THR A 1 86 ? 4.344 8.653 24.315 1.00 19.25 118 THR A CA 1
ATOM 670 C C . THR A 1 86 ? 4.961 9.681 25.268 1.00 14.02 118 THR A C 1
ATOM 671 O O . THR A 1 86 ? 6.109 10.102 25.094 1.00 19.90 118 THR A O 1
ATOM 675 N N . LEU A 1 87 ? 4.178 10.081 26.268 1.00 13.92 119 LEU A N 1
ATOM 676 C CA . LEU A 1 87 ? 4.655 10.974 27.314 1.00 13.97 119 LEU A CA 1
ATOM 677 C C . LEU A 1 87 ? 4.906 10.185 28.589 1.00 14.46 119 LEU A C 1
ATOM 678 O O . LEU A 1 87 ? 4.248 9.169 28.850 1.00 15.92 119 LEU A O 1
ATOM 683 N N . TRP A 1 88 ? 5.850 10.663 29.386 1.00 14.09 120 TRP A N 1
ATOM 684 C CA . TRP A 1 88 ? 5.968 10.196 30.756 1.00 13.33 120 TRP A CA 1
ATOM 685 C C . TRP A 1 88 ? 5.722 11.397 31.654 1.00 14.45 120 TRP A C 1
ATOM 686 O O . TRP A 1 88 ? 6.297 12.478 31.442 1.00 15.79 120 TRP A O 1
ATOM 697 N N . MET A 1 89 ? 4.854 11.208 32.637 1.00 14.20 121 MET A N 1
ATOM 698 C CA . MET A 1 89 ? 4.438 12.279 33.528 1.00 12.15 121 MET A CA 1
ATOM 699 C C . MET A 1 89 ? 4.660 11.886 34.985 1.00 17.92 121 MET A C 1
ATOM 700 O O . MET A 1 89 ? 4.397 10.745 35.374 1.00 15.34 121 MET A O 1
ATOM 705 N N . THR A 1 90 ? 5.173 12.810 35.790 1.00 14.69 122 THR A N 1
ATOM 706 C CA . THR A 1 90 ? 5.237 12.549 37.214 1.00 10.49 122 THR A CA 1
ATOM 707 C C . THR A 1 90 ? 4.950 13.796 38.046 1.00 15.95 122 THR A C 1
ATOM 708 O O . THR A 1 90 ? 4.837 14.915 37.512 1.00 15.40 122 THR A O 1
ATOM 712 N N . ASN A 1 91 ? 4.804 13.576 39.349 1.00 13.69 123 ASN A N 1
ATOM 713 C CA . ASN A 1 91 ? 4.530 14.644 40.309 1.00 13.05 123 ASN A CA 1
ATOM 714 C C . ASN A 1 91 ? 3.205 15.373 40.055 1.00 16.65 123 ASN A C 1
ATOM 715 O O . ASN A 1 91 ? 3.084 16.578 40.330 1.00 19.05 123 ASN A O 1
ATOM 720 N N . PHE A 1 92 ? 2.222 14.655 39.514 1.00 15.72 124 PHE A N 1
ATOM 721 C CA . PHE A 1 92 ? 0.839 15.109 39.637 1.00 18.04 124 PHE A CA 1
ATOM 722 C C . PHE A 1 92 ? 0.413 14.895 41.089 1.00 19.93 124 PHE A C 1
ATOM 723 O O . PHE A 1 92 ? 1.078 14.165 41.831 1.00 18.12 124 PHE A O 1
ATOM 731 N N . PRO A 1 93 ? -0.683 15.545 41.526 1.00 23.26 125 PRO A N 1
ATOM 732 C CA . PRO A 1 93 ? -1.096 15.369 42.925 1.00 24.80 125 PRO A CA 1
ATOM 733 C C . PRO A 1 93 ? -1.381 13.904 43.283 1.00 19.78 125 PRO A C 1
ATOM 734 O O . PRO A 1 93 ? -1.795 13.133 42.416 1.00 23.96 125 PRO A O 1
ATOM 738 N N . PRO A 1 94 ? -1.152 13.521 44.550 1.00 22.25 126 PRO A N 1
ATOM 739 C CA . PRO A 1 94 ? -1.266 12.142 45.043 1.00 25.41 126 PRO A CA 1
ATOM 740 C C . PRO A 1 94 ? -2.622 11.480 44.818 1.00 30.58 126 PRO A C 1
ATOM 741 O O . PRO A 1 94 ? -2.714 10.244 44.794 1.00 36.23 126 PRO A O 1
ATOM 745 N N . SER A 1 95 ? -3.657 12.295 44.674 1.00 30.86 127 SER A N 1
ATOM 746 C CA . SER A 1 95 ? -5.014 11.791 44.511 1.00 39.37 127 SER A CA 1
ATOM 747 C C . SER A 1 95 ? -5.505 11.927 43.067 1.00 35.66 127 SER A C 1
ATOM 748 O O . SER A 1 95 ? -6.676 11.649 42.775 1.00 32.04 127 SER A O 1
ATOM 751 N N . TYR A 1 96 ? -4.622 12.361 42.168 1.00 29.73 128 TYR A N 1
ATOM 752 C CA . TYR A 1 96 ? -4.967 12.393 40.744 1.00 27.27 128 TYR A CA 1
ATOM 753 C C . TYR A 1 96 ? -5.258 10.986 40.253 1.00 27.11 128 TYR A C 1
ATOM 754 O O . TYR A 1 96 ? -4.581 10.022 40.632 1.00 27.39 128 TYR A O 1
ATOM 763 N N . THR A 1 97 ? -6.278 10.874 39.405 1.00 25.58 129 THR A N 1
ATOM 764 C CA . THR A 1 97 ? -6.657 9.613 38.797 1.00 24.59 129 THR A CA 1
ATOM 765 C C . THR A 1 97 ? -6.390 9.650 37.294 1.00 20.72 129 THR A C 1
ATOM 766 O O . THR A 1 97 ? -6.032 10.690 36.724 1.00 20.14 129 THR A O 1
ATOM 770 N N . GLN A 1 98 ? -6.577 8.505 36.656 1.00 20.39 130 GLN A N 1
ATOM 771 C CA . GLN A 1 98 ? -6.434 8.390 35.218 1.00 23.95 130 GLN A CA 1
ATOM 772 C C . GLN A 1 98 ? -7.342 9.413 34.528 1.00 23.15 130 GLN A C 1
ATOM 773 O O . GLN A 1 98 ? -6.944 10.075 33.561 1.00 20.76 130 GLN A O 1
ATOM 779 N N . ARG A 1 99 ? -8.554 9.546 35.060 1.00 24.42 131 ARG A N 1
ATOM 780 C CA . ARG A 1 99 ? -9.548 10.475 34.533 1.00 25.25 131 ARG A CA 1
ATOM 781 C C . ARG A 1 99 ? -9.034 11.908 34.627 1.00 25.40 131 ARG A C 1
ATOM 782 O O . ARG A 1 99 ? -9.177 12.685 33.678 1.00 26.66 131 ARG A O 1
ATOM 790 N N . ASN A 1 100 ? -8.419 12.253 35.763 1.00 22.61 132 ASN A N 1
ATOM 791 C CA . ASN A 1 100 ? -7.854 13.591 35.924 1.00 21.66 132 ASN A CA 1
ATOM 792 C C . ASN A 1 100 ? -6.797 13.881 34.873 1.00 23.91 132 ASN A C 1
ATOM 793 O O . ASN A 1 100 ? -6.716 14.985 34.336 1.00 21.57 132 ASN A O 1
ATOM 798 N N . ILE A 1 101 ? -5.961 12.887 34.584 1.00 22.68 133 ILE A N 1
ATOM 799 C CA . ILE A 1 101 ? -4.915 13.080 33.597 1.00 20.34 133 ILE A CA 1
ATOM 800 C C . ILE A 1 101 ? -5.530 13.210 32.215 1.00 21.61 133 ILE A C 1
ATOM 801 O O . ILE A 1 101 ? -5.115 14.055 31.408 1.00 25.49 133 ILE A O 1
ATOM 806 N N . ARG A 1 102 ? -6.527 12.378 31.946 1.00 20.96 134 ARG A N 1
ATOM 807 C CA . ARG A 1 102 ? -7.211 12.435 30.662 1.00 22.42 134 ARG A CA 1
ATOM 808 C C . ARG A 1 102 ? -7.817 13.825 30.470 1.00 25.92 134 ARG A C 1
ATOM 809 O O . ARG A 1 102 ? -7.705 14.413 29.397 1.00 23.76 134 ARG A O 1
ATOM 817 N N . ASP A 1 103 ? -8.409 14.363 31.529 1.00 26.77 135 ASP A N 1
ATOM 818 C CA . ASP A 1 103 ? -9.032 15.681 31.446 1.00 30.55 135 ASP A CA 1
ATOM 819 C C . ASP A 1 103 ? -8.015 16.811 31.223 1.00 28.04 135 ASP A C 1
ATOM 820 O O . ASP A 1 103 ? -8.295 17.759 30.486 1.00 27.61 135 ASP A O 1
ATOM 825 N N . LEU A 1 104 ? -6.828 16.703 31.829 1.00 21.49 136 LEU A N 1
ATOM 826 C CA . LEU A 1 104 ? -5.735 17.640 31.540 1.00 22.71 136 LEU A CA 1
ATOM 827 C C . LEU A 1 104 ? -5.440 17.772 30.052 1.00 26.69 136 LEU A C 1
ATOM 828 O O . LEU A 1 104 ? -5.302 18.879 29.530 1.00 28.19 136 LEU A O 1
ATOM 833 N N . LEU A 1 105 ? -5.294 16.637 29.371 1.00 18.80 137 LEU A N 1
ATOM 834 C CA . LEU A 1 105 ? -4.988 16.650 27.945 1.00 18.42 137 LEU A CA 1
ATOM 835 C C . LEU A 1 105 ? -6.205 17.121 27.132 1.00 20.01 137 LEU A C 1
ATOM 836 O O . LEU A 1 105 ? -6.055 17.809 26.129 1.00 22.99 137 LEU A O 1
ATOM 841 N N . GLN A 1 106 ? -7.392 16.729 27.573 1.00 21.76 138 GLN A N 1
ATOM 842 C CA . GLN A 1 106 ? -8.650 17.151 26.946 1.00 27.62 138 GLN A CA 1
ATOM 843 C C . GLN A 1 106 ? -8.702 18.685 26.885 1.00 29.73 138 GLN A C 1
ATOM 844 O O . GLN A 1 106 ? -9.074 19.272 25.858 1.00 30.20 138 GLN A O 1
ATOM 850 N N . ASP A 1 107 ? -8.294 19.320 27.982 1.00 29.66 139 ASP A N 1
ATOM 851 C CA . ASP A 1 107 ? -8.254 20.786 28.099 1.00 33.91 139 ASP A CA 1
ATOM 852 C C . ASP A 1 107 ? -7.373 21.492 27.068 1.00 31.89 139 ASP A C 1
ATOM 853 O O . ASP A 1 107 ? -7.625 22.646 26.716 1.00 34.08 139 ASP A O 1
ATOM 858 N N . ILE A 1 108 ? -6.318 20.825 26.610 1.00 23.24 140 ILE A N 1
ATOM 859 C CA . ILE A 1 108 ? -5.432 21.413 25.615 1.00 22.80 140 ILE A CA 1
ATOM 860 C C . ILE A 1 108 ? -5.653 20.741 24.261 1.00 22.76 140 ILE A C 1
ATOM 861 O O . ILE A 1 108 ? -4.783 20.760 23.374 1.00 26.43 140 ILE A O 1
ATOM 866 N N . ASN A 1 109 ? -6.834 20.140 24.141 1.00 24.05 141 ASN A N 1
ATOM 867 C CA . ASN A 1 109 ? -7.332 19.548 22.901 1.00 28.31 141 ASN A CA 1
ATOM 868 C C . ASN A 1 109 ? -6.422 18.470 22.336 1.00 28.74 141 ASN A C 1
ATOM 869 O O . ASN A 1 109 ? -6.170 18.412 21.130 1.00 31.19 141 ASN A O 1
ATOM 874 N N . VAL A 1 110 ? -5.933 17.609 23.229 1.00 22.32 142 VAL A N 1
ATOM 875 C CA . VAL A 1 110 ? -5.125 16.467 22.835 1.00 20.89 142 VAL A CA 1
ATOM 876 C C . VAL A 1 110 ? -5.870 15.166 23.149 1.00 21.97 142 VAL A C 1
ATOM 877 O O . VAL A 1 110 ? -6.266 14.931 24.292 1.00 22.98 142 VAL A O 1
ATOM 881 N N . VAL A 1 111 ? -6.078 14.332 22.130 1.00 19.82 143 VAL A N 1
ATOM 882 C CA . VAL A 1 111 ? -6.723 13.044 22.325 1.00 21.05 143 VAL A CA 1
ATOM 883 C C . VAL A 1 111 ? -5.737 12.095 23.007 1.00 17.94 143 VAL A C 1
ATOM 884 O O . VAL A 1 111 ? -4.581 12.022 22.604 1.00 21.93 143 VAL A O 1
ATOM 888 N N . ALA A 1 112 ? -6.189 11.402 24.050 1.00 20.19 144 ALA A N 1
ATOM 889 C CA . ALA A 1 112 ? -5.352 10.404 24.723 1.00 21.14 144 ALA A CA 1
ATOM 890 C C . ALA A 1 112 ? -5.854 9.005 24.414 1.00 20.22 144 ALA A C 1
ATOM 891 O O . ALA A 1 112 ? -7.044 8.701 24.601 1.00 25.25 144 ALA A O 1
ATOM 893 N N . LEU A 1 113 ? -4.952 8.145 23.952 1.00 17.41 145 LEU A N 1
ATOM 894 C CA . LEU A 1 113 ? -5.316 6.765 23.655 1.00 20.57 145 LEU A CA 1
ATOM 895 C C . LEU A 1 113 ? -5.193 5.824 24.856 1.00 18.64 145 LEU A C 1
ATOM 896 O O . LEU A 1 113 ? -5.985 4.886 24.997 1.00 18.70 145 LEU A O 1
ATOM 901 N N . SER A 1 114 ? -4.202 6.060 25.713 1.00 17.84 146 SER A N 1
ATOM 902 C CA . SER A 1 114 ? -3.935 5.123 26.795 1.00 17.62 146 SER A CA 1
ATOM 903 C C . SER A 1 114 ? -3.204 5.860 27.903 1.00 13.17 146 SER A C 1
ATOM 904 O O . SER A 1 114 ? -2.306 6.651 27.627 1.00 14.40 146 SER A O 1
ATOM 907 N N . ILE A 1 115 ? -3.637 5.638 29.137 1.00 15.04 147 ILE A N 1
ATOM 908 C CA . ILE A 1 115 ? -2.966 6.215 30.291 1.00 15.08 147 ILE A CA 1
ATOM 909 C C . ILE A 1 115 ? -2.682 5.061 31.239 1.00 14.11 147 ILE A C 1
ATOM 910 O O . ILE A 1 115 ? -3.593 4.342 31.649 1.00 18.63 147 ILE A O 1
ATOM 915 N N . ARG A 1 116 ? -1.411 4.869 31.577 1.00 13.21 148 ARG A N 1
ATOM 916 C CA . ARG A 1 116 ? -0.996 3.676 32.313 1.00 12.96 148 ARG A CA 1
ATOM 917 C C . ARG A 1 116 ? -0.270 4.052 33.585 1.00 12.99 148 ARG A C 1
ATOM 918 O O . ARG A 1 116 ? 0.732 4.747 33.546 1.00 15.00 148 ARG A O 1
ATOM 926 N N . LEU A 1 117 ? -0.785 3.554 34.707 1.00 14.57 149 LEU A N 1
ATOM 927 C CA . LEU A 1 117 ? -0.259 3.880 36.030 1.00 13.73 149 LEU A CA 1
ATOM 928 C C . LEU A 1 117 ? 0.366 2.629 36.647 1.00 13.36 149 LEU A C 1
ATOM 929 O O . LEU A 1 117 ? -0.007 1.499 36.296 1.00 16.24 149 LEU A O 1
ATOM 934 N N . PRO A 1 118 ? 1.315 2.821 37.581 1.00 12.79 150 PRO A N 1
ATOM 935 C CA . PRO A 1 118 ? 2.101 1.698 38.112 1.00 13.66 150 PRO A CA 1
ATOM 936 C C . PRO A 1 118 ? 1.478 1.036 39.340 1.00 11.83 150 PRO A C 1
ATOM 937 O O . PRO A 1 118 ? 0.689 1.646 40.078 1.00 12.88 150 PRO A O 1
ATOM 941 N N . SER A 1 119 ? 1.862 -0.216 39.571 1.00 13.39 151 SER A N 1
ATOM 942 C CA . SER A 1 119 ? 1.450 -0.947 40.777 1.00 13.84 151 SER A CA 1
ATOM 943 C C . SER A 1 119 ? 2.117 -0.375 42.025 1.00 11.96 151 SER A C 1
ATOM 944 O O . SER A 1 119 ? 3.327 -0.084 42.031 1.00 14.91 151 SER A O 1
ATOM 947 N N . LEU A 1 120 ? 1.349 -0.246 43.106 1.00 11.36 152 LEU A N 1
ATOM 948 C CA . LEU A 1 120 ? 1.920 0.243 44.364 1.00 12.45 152 LEU A CA 1
ATOM 949 C C . LEU A 1 120 ? 2.308 -0.905 45.287 1.00 12.68 152 LEU A C 1
ATOM 950 O O . LEU A 1 120 ? 2.635 -0.693 46.454 1.00 12.99 152 LEU A O 1
ATOM 955 N N . ARG A 1 121 ? 2.283 -2.116 44.738 1.00 13.77 153 ARG A N 1
ATOM 956 C CA A ARG A 1 121 ? 2.529 -3.347 45.493 0.49 12.98 153 ARG A CA 1
ATOM 957 C CA B ARG A 1 121 ? 2.485 -3.313 45.533 0.51 11.83 153 ARG A CA 1
ATOM 958 C C . ARG A 1 121 ? 3.731 -3.241 46.410 1.00 12.82 153 ARG A C 1
ATOM 959 O O . ARG A 1 121 ? 3.645 -3.471 47.620 1.00 15.38 153 ARG A O 1
ATOM 974 N N . PHE A 1 122 ? 4.868 -2.905 45.820 1.00 11.61 154 PHE A N 1
ATOM 975 C CA . PHE A 1 122 ? 6.106 -2.908 46.609 1.00 13.58 154 PHE A CA 1
ATOM 976 C C . PHE A 1 122 ? 6.567 -1.538 47.085 1.00 16.16 154 PHE A C 1
ATOM 977 O O . PHE A 1 122 ? 7.539 -1.425 47.823 1.00 17.33 154 PHE A O 1
ATOM 985 N N . ASN A 1 123 ? 5.857 -0.497 46.684 1.00 11.46 155 ASN A N 1
ATOM 986 C CA . ASN A 1 123 ? 6.162 0.861 47.119 1.00 9.98 155 ASN A CA 1
ATOM 987 C C . ASN A 1 123 ? 4.890 1.687 47.022 1.00 10.30 155 ASN A C 1
ATOM 988 O O . ASN A 1 123 ? 4.433 2.015 45.930 1.00 12.74 155 ASN A O 1
ATOM 993 N N . THR A 1 124 ? 4.339 2.017 48.186 1.00 12.05 156 THR A N 1
ATOM 994 C CA . THR A 1 124 ? 3.058 2.701 48.275 1.00 15.60 156 THR A CA 1
ATOM 995 C C . THR A 1 124 ? 3.112 4.109 47.681 1.00 15.81 156 THR A C 1
ATOM 996 O O . THR A 1 124 ? 2.088 4.652 47.266 1.00 15.80 156 THR A O 1
ATOM 1000 N N . SER A 1 125 ? 4.317 4.669 47.587 1.00 12.26 157 SER A N 1
ATOM 1001 C CA . SER A 1 125 ? 4.504 6.037 47.124 1.00 13.80 157 SER A CA 1
ATOM 1002 C C . SER A 1 125 ? 4.640 6.222 45.610 1.00 13.80 157 SER A C 1
ATOM 1003 O O . SER A 1 125 ? 4.761 7.359 45.137 1.00 15.02 157 SER A O 1
ATOM 1006 N N . ARG A 1 126 ? 4.637 5.139 44.842 1.00 11.82 158 ARG A N 1
ATOM 1007 C CA . ARG A 1 126 ? 4.866 5.296 43.402 1.00 13.85 158 ARG A CA 1
ATOM 1008 C C . ARG A 1 126 ? 3.798 6.151 42.750 1.00 13.69 158 ARG A C 1
ATOM 1009 O O . ARG A 1 126 ? 2.593 6.014 43.033 1.00 13.55 158 ARG A O 1
ATOM 1017 N N . ARG A 1 127 ? 4.254 7.033 41.869 1.00 12.68 159 ARG A N 1
ATOM 1018 C CA . ARG A 1 127 ? 3.367 8.030 41.291 1.00 15.41 159 ARG A CA 1
ATOM 1019 C C . ARG A 1 127 ? 3.940 8.615 39.995 1.00 13.43 159 ARG A C 1
ATOM 1020 O O . ARG A 1 127 ? 4.737 9.551 40.010 1.00 13.62 159 ARG A O 1
ATOM 1028 N N . PHE A 1 128 ? 3.535 8.036 38.871 1.00 13.59 160 PHE A N 1
ATOM 1029 C CA . PHE A 1 128 ? 3.917 8.541 37.557 1.00 12.10 160 PHE A CA 1
ATOM 10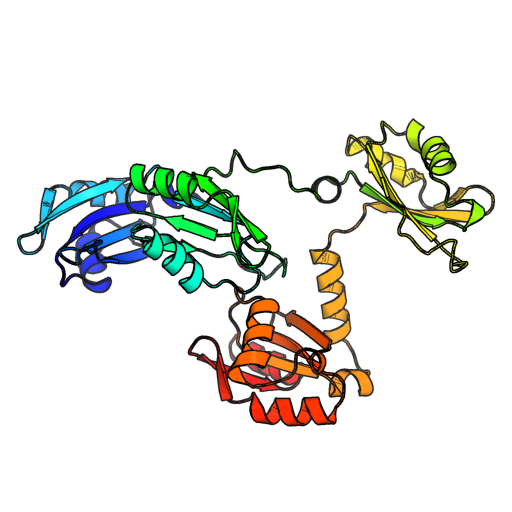30 C C . PHE A 1 128 ? 2.977 7.863 36.578 1.00 12.50 160 PHE A C 1
ATOM 1031 O O . PHE A 1 128 ? 2.205 6.989 36.968 1.00 13.85 160 PHE A O 1
ATOM 1039 N N . ALA A 1 129 ? 3.054 8.246 35.311 1.00 12.28 161 ALA A N 1
ATOM 1040 C CA . ALA A 1 129 ? 2.158 7.681 34.299 1.00 10.74 161 ALA A CA 1
ATOM 1041 C C . ALA A 1 129 ? 2.770 7.742 32.926 1.00 11.83 161 ALA A C 1
ATOM 1042 O O . ALA A 1 129 ? 3.539 8.656 32.620 1.00 12.54 161 ALA A O 1
ATOM 1044 N N . TYR A 1 130 ? 2.412 6.764 32.095 1.00 14.23 162 TYR A N 1
ATOM 1045 C CA . TYR A 1 130 ? 2.711 6.818 30.675 1.00 13.41 162 TYR A CA 1
ATOM 1046 C C . TYR A 1 130 ? 1.433 7.144 29.923 1.00 14.07 162 TYR A C 1
ATOM 1047 O O . TYR A 1 130 ? 0.350 6.625 30.248 1.00 14.32 162 TYR A O 1
ATOM 1056 N N . ILE A 1 131 ? 1.548 8.017 28.925 1.00 13.00 163 ILE A N 1
ATOM 1057 C CA . ILE A 1 131 ? 0.380 8.418 28.155 1.00 12.31 163 ILE A CA 1
ATOM 1058 C C . ILE A 1 131 ? 0.720 8.346 26.682 1.00 13.35 163 ILE A C 1
ATOM 1059 O O . ILE A 1 131 ? 1.718 8.938 26.249 1.00 17.85 163 ILE A O 1
ATOM 1064 N N . ASP A 1 132 ? -0.113 7.640 25.911 1.00 14.51 164 ASP A N 1
ATOM 1065 C CA . ASP A 1 132 ? 0.045 7.613 24.465 1.00 14.67 164 ASP A CA 1
ATOM 1066 C C . ASP A 1 132 ? -0.947 8.581 23.828 1.00 13.19 164 ASP A C 1
ATOM 1067 O O . ASP A 1 132 ? -2.135 8.560 24.154 1.00 16.87 164 ASP A O 1
ATOM 1072 N N . VAL A 1 133 ? -0.430 9.440 22.957 1.00 16.52 165 VAL A N 1
ATOM 1073 C CA . VAL A 1 133 ? -1.280 10.340 22.176 1.00 16.10 165 VAL A CA 1
ATOM 1074 C C . VAL A 1 133 ? -1.223 9.940 20.706 1.00 18.90 165 VAL A C 1
ATOM 1075 O O . VAL A 1 133 ? -0.665 8.890 20.377 1.00 17.19 165 VAL A O 1
ATOM 1079 N N . THR A 1 134 ? -1.820 10.738 19.817 1.00 19.54 166 THR A N 1
ATOM 1080 C CA . THR A 1 134 ? -1.972 10.294 18.435 1.00 19.98 166 THR A CA 1
ATOM 1081 C C . THR A 1 134 ? -0.943 10.838 17.444 1.00 20.34 166 THR A C 1
ATOM 1082 O O . THR A 1 134 ? -0.911 10.403 16.287 1.00 23.10 166 THR A O 1
ATOM 1086 N N . SER A 1 135 ? -0.130 11.803 17.863 1.00 18.76 167 SER A N 1
ATOM 1087 C CA . SER A 1 135 ? 0.917 12.332 16.981 1.00 20.47 167 SER A CA 1
ATOM 1088 C C . SER A 1 135 ? 2.124 12.869 17.743 1.00 20.08 167 SER A C 1
ATOM 1089 O O . SER A 1 135 ? 2.011 13.222 18.916 1.00 25.67 167 SER A O 1
ATOM 1092 N N . LYS A 1 136 ? 3.274 12.933 17.074 1.00 20.78 168 LYS A N 1
ATOM 1093 C CA . LYS A 1 136 ? 4.469 13.522 17.683 1.00 25.23 168 LYS A CA 1
ATOM 1094 C C . LYS A 1 136 ? 4.207 14.986 18.026 1.00 27.71 168 LYS A C 1
ATOM 1095 O O . LYS A 1 136 ? 4.661 15.493 19.058 1.00 26.82 168 LYS A O 1
ATOM 1101 N N . GLU A 1 137 ? 3.444 15.652 17.162 1.00 27.23 169 GLU A N 1
ATOM 1102 C CA . GLU A 1 137 ? 3.055 17.038 17.381 1.00 29.48 169 GLU A CA 1
ATOM 1103 C C . GLU A 1 137 ? 2.273 17.225 18.683 1.00 22.47 169 GLU A C 1
ATOM 1104 O O . GLU A 1 137 ? 2.584 18.120 19.480 1.00 26.24 169 GLU A O 1
ATOM 1110 N N . ASP A 1 138 ? 1.277 16.379 18.918 1.00 21.19 170 ASP A N 1
ATOM 1111 C CA . ASP A 1 138 ? 0.505 16.462 20.153 1.00 21.80 170 ASP A CA 1
ATOM 1112 C C . ASP A 1 138 ? 1.428 16.173 21.353 1.00 17.62 170 ASP A C 1
ATOM 1113 O O . ASP A 1 138 ? 1.328 16.829 22.388 1.00 22.43 170 ASP A O 1
ATOM 1118 N N . ALA A 1 139 ? 2.324 15.202 21.199 1.00 19.40 171 ALA A N 1
ATOM 1119 C CA . ALA A 1 139 ? 3.240 14.879 22.296 1.00 18.90 171 ALA A CA 1
ATOM 1120 C C . ALA A 1 139 ? 4.094 16.103 22.641 1.00 24.15 171 ALA A C 1
ATOM 1121 O O . ALA A 1 139 ? 4.201 16.479 23.811 1.00 23.22 171 ALA A O 1
ATOM 1123 N N . ARG A 1 140 ? 4.691 16.737 21.634 1.00 24.63 172 ARG A N 1
ATOM 1124 C CA . ARG A 1 140 ? 5.497 17.937 21.903 1.00 29.87 172 ARG A CA 1
ATOM 1125 C C . ARG A 1 140 ? 4.655 19.066 22.499 1.00 25.85 172 ARG A C 1
ATOM 1126 O O . ARG A 1 140 ? 5.144 19.849 23.319 1.00 26.86 172 ARG A O 1
ATOM 1134 N N . TYR A 1 141 ? 3.392 19.147 22.094 1.00 24.65 173 TYR A N 1
ATOM 1135 C CA . TYR A 1 141 ? 2.495 20.176 22.603 1.00 24.85 173 TYR A CA 1
ATOM 1136 C C . TYR A 1 141 ? 2.157 19.929 24.077 1.00 29.64 173 TYR A C 1
ATOM 1137 O O . TYR A 1 141 ? 2.083 20.869 24.872 1.00 26.38 173 TYR A O 1
ATOM 1146 N N . CYS A 1 142 ? 1.967 18.668 24.450 1.00 24.50 174 CYS A N 1
ATOM 1147 C CA . CYS A 1 142 ? 1.750 18.341 25.864 1.00 24.84 174 CYS A CA 1
ATOM 1148 C C . CYS A 1 142 ? 2.934 18.756 26.730 1.00 20.09 174 CYS A C 1
ATOM 1149 O O . CYS A 1 142 ? 2.750 19.245 27.844 1.00 24.05 174 CYS A O 1
ATOM 1152 N N . VAL A 1 143 ? 4.148 18.556 26.232 1.00 17.40 175 VAL A N 1
ATOM 1153 C CA . VAL A 1 143 ? 5.328 18.964 26.995 1.00 22.57 175 VAL A CA 1
ATOM 1154 C C . VAL A 1 143 ? 5.314 20.484 27.146 1.00 29.52 175 VAL A C 1
ATOM 1155 O O . VAL A 1 143 ? 5.501 21.008 28.241 1.00 25.22 175 VAL A O 1
ATOM 1159 N N . GLU A 1 144 ? 5.063 21.179 26.036 1.00 28.00 176 GLU A N 1
ATOM 1160 C CA . GLU A 1 144 ? 5.041 22.640 26.021 1.00 31.46 176 GLU A CA 1
ATOM 1161 C C . GLU A 1 144 ? 4.064 23.219 27.037 1.00 25.70 176 GLU A C 1
ATOM 1162 O O . GLU A 1 144 ? 4.413 24.126 27.793 1.00 30.19 176 GLU A O 1
ATOM 1168 N N . LYS A 1 145 ? 2.849 22.679 27.079 1.00 22.89 177 LYS A N 1
ATOM 1169 C CA . LYS A 1 145 ? 1.801 23.235 27.927 1.00 25.73 177 LYS A CA 1
ATOM 1170 C C . LYS A 1 145 ? 1.761 22.686 29.351 1.00 30.49 177 LYS A C 1
ATOM 1171 O O . LYS A 1 145 ? 1.305 23.382 30.260 1.00 29.97 177 LYS A O 1
ATOM 1177 N N . LEU A 1 146 ? 2.225 21.449 29.548 1.00 26.40 178 LEU A N 1
ATOM 1178 C CA . LEU A 1 146 ? 2.004 20.765 30.825 1.00 21.24 178 LEU A CA 1
ATOM 1179 C C . LEU A 1 146 ? 3.256 20.619 31.687 1.00 22.09 178 LEU A C 1
ATOM 1180 O O . LEU A 1 146 ? 3.141 20.506 32.909 1.00 25.65 178 LEU A O 1
ATOM 1185 N N . ASN A 1 147 ? 4.437 20.589 31.071 1.00 21.62 179 ASN A N 1
ATOM 1186 C CA . ASN A 1 147 ? 5.665 20.497 31.869 1.00 23.72 179 ASN A CA 1
ATOM 1187 C C . ASN A 1 147 ? 5.847 21.779 32.670 1.00 28.83 179 ASN A C 1
ATOM 1188 O O . ASN A 1 147 ? 5.965 22.867 32.088 1.00 28.44 179 ASN A O 1
ATOM 1193 N N . GLY A 1 148 ? 5.861 21.654 33.997 1.00 26.55 180 GLY A N 1
ATOM 1194 C CA . GLY A 1 148 ? 6.018 22.811 34.865 1.00 30.26 180 GLY A CA 1
ATOM 1195 C C . GLY A 1 148 ? 4.698 23.368 35.372 1.00 29.25 180 GLY A C 1
ATOM 1196 O O . GLY A 1 148 ? 4.669 24.282 36.199 1.00 33.33 180 GLY A O 1
ATOM 1197 N N . LEU A 1 149 ? 3.593 22.811 34.893 1.00 26.93 181 LEU A N 1
ATOM 1198 C CA . LEU A 1 149 ? 2.272 23.248 35.339 1.00 29.47 181 LEU A CA 1
ATOM 1199 C C . LEU A 1 149 ? 2.076 22.986 36.831 1.00 34.64 181 LEU A C 1
ATOM 1200 O O . LEU A 1 149 ? 2.365 21.895 37.325 1.00 31.21 181 LEU A O 1
ATOM 1205 N N . LYS A 1 150 ? 1.591 23.991 37.554 1.00 35.51 182 LYS A N 1
ATOM 1206 C CA . LYS A 1 150 ? 1.338 23.822 38.981 1.00 34.15 182 LYS A CA 1
ATOM 1207 C C . LYS A 1 150 ? -0.101 23.381 39.248 1.00 37.29 182 LYS A C 1
ATOM 1208 O O . LYS A 1 150 ? -1.061 24.035 38.832 1.00 42.59 182 LYS A O 1
ATOM 1214 N N . ILE A 1 151 ? -0.240 22.245 39.921 1.00 31.88 183 ILE A N 1
ATOM 1215 C CA . ILE A 1 151 ? -1.542 21.687 40.248 1.00 30.23 183 ILE A CA 1
ATOM 1216 C C . ILE A 1 151 ? -1.566 21.346 41.735 1.00 37.06 183 ILE A C 1
ATOM 1217 O O . ILE A 1 151 ? -0.792 20.502 42.191 1.00 33.43 183 ILE A O 1
ATOM 1222 N N . GLU A 1 152 ? -2.438 22.011 42.492 1.00 38.11 184 GLU A N 1
ATOM 1223 C CA . GLU A 1 152 ? -2.538 21.787 43.937 1.00 38.17 184 GLU A CA 1
ATOM 1224 C C . GLU A 1 152 ? -1.199 21.905 44.665 1.00 34.04 184 GLU A C 1
ATOM 1225 O O . GLU A 1 152 ? -0.965 21.208 45.652 1.00 41.05 184 GLU A O 1
ATOM 1231 N N . GLY A 1 153 ? -0.324 22.775 44.174 1.00 33.06 185 GLY A N 1
ATOM 1232 C CA . GLY A 1 153 ? 0.968 22.983 44.804 1.00 33.07 185 GLY A CA 1
ATOM 1233 C C . GLY A 1 153 ? 2.070 22.093 44.251 1.00 33.85 185 GLY A C 1
ATOM 1234 O O . GLY A 1 153 ? 3.239 22.251 44.612 1.00 37.00 185 GLY A O 1
ATOM 1235 N N . TYR A 1 154 ? 1.705 21.156 43.375 1.00 31.14 186 TYR A N 1
ATOM 1236 C CA . TYR A 1 154 ? 2.690 20.250 42.772 1.00 27.50 186 TYR A CA 1
ATOM 1237 C C . TYR A 1 154 ? 3.113 20.731 41.385 1.00 26.03 186 TYR A C 1
ATOM 1238 O O . TYR A 1 154 ? 2.269 20.990 40.521 1.00 31.27 186 TYR A O 1
ATOM 1247 N N . THR A 1 155 ? 4.418 20.854 41.166 1.00 25.61 187 THR A N 1
ATOM 1248 C CA . THR A 1 155 ? 4.925 21.205 39.843 1.00 25.74 187 THR A CA 1
ATOM 1249 C C . THR A 1 155 ? 4.957 19.947 38.975 1.00 24.49 187 THR A C 1
ATOM 1250 O O . THR A 1 155 ? 5.769 19.042 39.193 1.00 20.93 187 THR A O 1
ATOM 1254 N N . LEU A 1 156 ? 4.070 19.895 37.991 1.00 22.40 188 LEU A N 1
ATOM 1255 C CA . LEU A 1 156 ? 3.990 18.732 37.106 1.00 19.87 188 LEU A CA 1
ATOM 1256 C C . LEU A 1 156 ? 5.250 18.541 36.255 1.00 20.69 188 LEU A C 1
ATOM 1257 O O . LEU A 1 156 ? 5.862 19.506 35.774 1.00 19.50 188 LEU A O 1
ATOM 1262 N N . VAL A 1 157 ? 5.648 17.284 36.069 1.00 17.55 189 VAL A N 1
ATOM 1263 C CA . VAL A 1 157 ? 6.723 16.963 35.142 1.00 14.59 189 VAL A CA 1
ATOM 1264 C C . VAL A 1 157 ? 6.120 16.217 33.962 1.00 14.88 189 VAL A C 1
ATOM 1265 O O . VAL A 1 157 ? 5.441 15.203 34.157 1.00 18.12 189 VAL A O 1
ATOM 1269 N N . THR A 1 158 ? 6.321 16.736 32.748 1.00 17.37 190 THR A N 1
ATOM 1270 C CA . THR A 1 158 ? 5.826 16.062 31.530 1.00 16.05 190 THR A CA 1
ATOM 1271 C C . THR A 1 158 ? 6.968 15.986 30.520 1.00 19.01 190 THR A C 1
ATOM 1272 O O . THR A 1 158 ? 7.557 17.010 30.159 1.00 21.67 190 THR A O 1
ATOM 1276 N N . LYS A 1 159 ? 7.299 14.771 30.078 1.00 16.14 191 LYS A N 1
ATOM 1277 C CA . LYS A 1 159 ? 8.443 14.536 29.206 1.00 16.56 191 LYS A CA 1
ATOM 1278 C C . LYS A 1 159 ? 8.053 13.636 28.041 1.00 16.64 191 LYS A C 1
ATOM 1279 O O . LYS A 1 159 ? 7.157 12.802 28.167 1.00 16.58 191 LYS A O 1
ATOM 1285 N N . VAL A 1 160 ? 8.727 13.808 26.911 1.00 18.60 192 VAL A N 1
ATOM 1286 C CA . VAL A 1 160 ? 8.684 12.807 25.865 1.00 18.74 192 VAL A CA 1
ATOM 1287 C C . VAL A 1 160 ? 9.343 11.556 26.455 1.00 19.02 192 VAL A C 1
ATOM 1288 O O . VAL A 1 160 ? 10.469 11.619 26.954 1.00 22.99 192 VAL A O 1
ATOM 1292 N N . SER A 1 161 ? 8.625 10.435 26.440 1.00 18.25 193 SER A N 1
ATOM 1293 C CA . SER A 1 161 ? 9.089 9.213 27.109 1.00 19.22 193 SER A CA 1
ATOM 1294 C C . SER A 1 161 ? 10.363 8.604 26.514 1.00 21.44 193 SER A C 1
ATOM 1295 O O . SER A 1 161 ? 10.436 8.312 25.312 1.00 19.41 193 SER A O 1
ATOM 1298 N N . ASN A 1 162 ? 11.373 8.435 27.365 1.00 15.96 194 ASN A N 1
ATOM 1299 C CA . ASN A 1 162 ? 12.550 7.629 27.051 1.00 15.77 194 ASN A CA 1
ATOM 1300 C C . ASN A 1 162 ? 13.205 7.258 28.371 1.00 14.63 194 ASN A C 1
ATOM 1301 O O . ASN A 1 162 ? 13.894 8.075 28.968 1.00 17.22 194 ASN A O 1
ATOM 1306 N N . PRO A 1 163 ? 12.964 6.029 28.833 1.00 16.58 195 PRO A N 1
ATOM 1307 C CA . PRO A 1 163 ? 13.489 5.617 30.139 1.00 15.09 195 PRO A CA 1
ATOM 1308 C C . PRO A 1 163 ? 15.007 5.734 30.276 1.00 19.53 195 PRO A C 1
ATOM 1309 O O . PRO A 1 163 ? 15.491 5.880 31.402 1.00 16.48 195 PRO A O 1
ATOM 1313 N N . LEU A 1 164 ? 15.747 5.691 29.168 1.00 18.61 196 LEU A N 1
ATOM 1314 C CA . LEU A 1 164 ? 17.197 5.831 29.246 1.00 21.06 196 LEU A CA 1
ATOM 1315 C C . LEU A 1 164 ? 17.582 7.221 29.743 1.00 18.02 196 LEU A C 1
ATOM 1316 O O . LEU A 1 164 ? 18.672 7.418 30.293 1.00 20.49 196 LEU A O 1
ATOM 1321 N N . GLU A 1 165 ? 16.685 8.185 29.554 1.00 17.60 197 GLU A N 1
ATOM 1322 C CA . GLU A 1 165 ? 16.964 9.569 29.933 1.00 15.69 197 GLU A CA 1
ATOM 1323 C C . GLU A 1 165 ? 16.484 9.921 31.333 1.00 18.55 197 GLU A C 1
ATOM 1324 O O . GLU A 1 165 ? 16.481 11.093 31.721 1.00 20.78 197 GLU A O 1
ATOM 1330 N N . LYS A 1 166 ? 16.076 8.910 32.097 1.00 18.67 198 LYS A N 1
ATOM 1331 C CA . LYS A 1 166 ? 15.483 9.171 33.414 1.00 18.76 198 LYS A CA 1
ATOM 1332 C C . LYS A 1 166 ? 16.407 9.979 34.330 1.00 17.68 198 LYS A C 1
ATOM 1333 O O . LYS A 1 166 ? 17.632 9.768 34.351 1.00 23.21 198 LYS A O 1
ATOM 1339 N N . SER A 1 167 ? 15.814 10.922 35.063 1.00 17.00 199 SER A N 1
ATOM 1340 C CA . SER A 1 167 ? 16.536 11.772 36.006 1.00 20.76 199 SER A CA 1
ATOM 1341 C C . SER A 1 167 ? 17.034 10.982 37.218 1.00 20.40 199 SER A C 1
ATOM 1342 O O . SER A 1 167 ? 16.484 9.937 37.561 1.00 20.61 199 SER A O 1
ATOM 1345 N N . LYS A 1 168 ? 18.066 11.491 37.881 1.00 19.46 200 LYS A N 1
ATOM 1346 C CA . LYS A 1 168 ? 18.512 10.900 39.143 1.00 20.56 200 LYS A CA 1
ATOM 1347 C C . LYS A 1 168 ? 17.534 11.294 40.252 1.00 18.59 200 LYS A C 1
ATOM 1348 O O . LYS A 1 168 ? 17.228 12.480 40.416 1.00 22.97 200 LYS A O 1
ATOM 1354 N N . ARG A 1 169 ? 17.026 10.316 41.004 1.00 16.46 201 ARG A N 1
ATOM 1355 C CA . ARG A 1 169 ? 16.111 10.621 42.109 1.00 14.96 201 ARG A CA 1
ATOM 1356 C C . ARG A 1 169 ? 16.867 11.307 43.233 1.00 18.90 201 ARG A C 1
ATOM 1357 O O . ARG A 1 169 ? 18.060 11.090 43.391 1.00 18.71 201 ARG A O 1
ATOM 1365 N N . THR A 1 170 ? 16.168 12.107 44.034 1.00 18.60 202 THR A N 1
ATOM 1366 C CA . THR A 1 170 ? 16.846 12.857 45.091 1.00 19.26 202 THR A CA 1
ATOM 1367 C C . THR A 1 170 ? 17.328 11.926 46.200 1.00 20.28 202 THR A C 1
ATOM 1368 O O . THR A 1 170 ? 18.226 12.288 46.973 1.00 20.49 202 THR A O 1
ATOM 1372 N N . ASP A 1 171 ? 16.745 10.726 46.270 1.00 16.99 203 ASP A N 1
ATOM 1373 C CA . ASP A 1 171 ? 17.134 9.725 47.257 1.00 16.19 203 ASP A CA 1
ATOM 1374 C C . ASP A 1 171 ? 18.038 8.643 46.662 1.00 18.42 203 ASP A C 1
ATOM 1375 O O . ASP A 1 171 ? 18.156 7.547 47.222 1.00 18.74 203 ASP A O 1
ATOM 1380 N N . SER A 1 172 ? 18.690 8.943 45.539 1.00 15.20 204 SER A N 1
ATOM 1381 C CA . SER A 1 172 ? 19.405 7.903 44.803 1.00 15.36 204 SER A CA 1
ATOM 1382 C C . SER A 1 172 ? 20.584 7.317 45.581 1.00 16.54 204 SER A C 1
ATOM 1383 O O . SER A 1 172 ? 20.940 6.155 45.386 1.00 18.64 204 SER A O 1
ATOM 1386 N N . ALA A 1 173 ? 21.177 8.113 46.460 1.00 18.06 205 ALA A N 1
ATOM 1387 C CA . ALA A 1 173 ? 22.351 7.632 47.204 1.00 21.16 205 ALA A CA 1
ATOM 1388 C C . ALA A 1 173 ? 21.994 6.407 48.048 1.00 18.79 205 ALA A C 1
ATOM 1389 O O . ALA A 1 173 ? 22.762 5.439 48.125 1.00 20.10 205 ALA A O 1
ATOM 1391 N N . THR A 1 174 ? 20.806 6.424 48.653 1.00 17.23 206 THR A N 1
ATOM 1392 C CA . THR A 1 174 ? 20.355 5.280 49.437 1.00 18.86 206 THR A CA 1
ATOM 1393 C C . THR A 1 174 ? 20.086 4.070 48.545 1.00 18.64 206 THR A C 1
ATOM 1394 O O . THR A 1 174 ? 20.451 2.944 48.889 1.00 18.15 206 THR A O 1
ATOM 1398 N N . LEU A 1 175 ? 19.431 4.303 47.403 1.00 17.99 207 LEU A N 1
ATOM 1399 C CA . LEU A 1 175 ? 19.151 3.235 46.455 1.00 23.12 207 LEU A CA 1
ATOM 1400 C C . LEU A 1 175 ? 20.447 2.590 45.964 1.00 24.25 207 LEU A C 1
ATOM 1401 O O . LEU A 1 175 ? 20.501 1.389 45.723 1.00 25.19 207 LEU A O 1
ATOM 1406 N N . GLU A 1 176 ? 21.504 3.387 45.866 1.00 18.04 208 GLU A N 1
ATOM 1407 C CA . GLU A 1 176 ? 22.767 2.928 45.289 1.00 18.78 208 GLU A CA 1
ATOM 1408 C C . GLU A 1 176 ? 23.718 2.320 46.322 1.00 24.28 208 GLU A C 1
ATOM 1409 O O . GLU A 1 176 ? 24.810 1.878 45.966 1.00 22.83 208 GLU A O 1
ATOM 1415 N N . GLY A 1 177 ? 23.306 2.314 47.588 1.00 22.56 209 GLY A N 1
ATOM 1416 C CA . GLY A 1 177 ? 24.096 1.699 48.642 1.00 21.50 209 GLY A CA 1
ATOM 1417 C C . GLY A 1 177 ? 25.234 2.581 49.095 1.00 22.02 209 GLY A C 1
ATOM 1418 O O . GLY A 1 177 ? 26.263 2.081 49.559 1.00 21.85 209 GLY A O 1
ATOM 1419 N N . ARG A 1 178 ? 25.062 3.894 48.963 1.00 16.99 210 ARG A N 1
ATOM 1420 C CA . ARG A 1 178 ? 26.142 4.820 49.319 1.00 16.98 210 ARG A CA 1
ATOM 1421 C C . ARG A 1 178 ? 25.921 5.527 50.648 1.00 18.60 210 ARG A C 1
ATOM 1422 O O . ARG A 1 178 ? 26.756 6.333 51.065 1.00 15.80 210 ARG A O 1
ATOM 1430 N N . GLU A 1 179 ? 24.785 5.261 51.294 1.00 15.99 211 GLU A N 1
ATOM 1431 C CA . GLU A 1 179 ? 24.444 5.951 52.534 1.00 14.03 211 GLU A CA 1
ATOM 1432 C C . GLU A 1 179 ? 24.519 5.004 53.716 1.00 18.15 211 GLU A C 1
ATOM 1433 O O . GLU A 1 179 ? 23.880 3.941 53.714 1.00 17.91 211 GLU A O 1
ATOM 1439 N N . ILE A 1 180 ? 25.288 5.380 54.734 1.00 15.57 212 ILE A N 1
ATOM 1440 C CA . ILE A 1 180 ? 25.323 4.593 55.957 1.00 12.88 212 ILE A CA 1
ATOM 1441 C C . ILE A 1 180 ? 24.491 5.280 57.035 1.00 14.66 212 ILE A C 1
ATOM 1442 O O . ILE A 1 180 ? 24.279 6.514 57.002 1.00 15.41 212 ILE A O 1
ATOM 1447 N N . MET A 1 181 ? 23.990 4.475 57.967 1.00 13.70 213 MET A N 1
ATOM 1448 C CA . MET A 1 181 ? 23.362 4.997 59.168 1.00 12.30 213 MET A CA 1
ATOM 1449 C C . MET A 1 181 ? 24.245 4.628 60.350 1.00 13.62 213 MET A C 1
ATOM 1450 O O . MET A 1 181 ? 24.665 3.473 60.502 1.00 14.15 213 MET A O 1
ATOM 1455 N N . ILE A 1 182 ? 24.523 5.626 61.174 1.00 10.91 214 ILE A N 1
ATOM 1456 C CA . ILE A 1 182 ? 25.317 5.435 62.385 1.00 11.22 214 ILE A CA 1
ATOM 1457 C C . ILE A 1 182 ? 24.341 5.554 63.551 1.00 12.04 214 ILE A C 1
ATOM 1458 O O . ILE A 1 182 ? 23.617 6.552 63.661 1.00 14.43 214 ILE A O 1
ATOM 1463 N N . ARG A 1 183 ? 24.300 4.540 64.412 1.00 15.33 215 ARG A N 1
ATOM 1464 C CA . ARG A 1 183 ? 23.346 4.520 65.518 1.00 12.63 215 ARG A CA 1
ATOM 1465 C C . ARG A 1 183 ? 24.076 4.431 66.846 1.00 13.33 215 ARG A C 1
ATOM 1466 O O . ARG A 1 183 ? 25.212 3.975 66.905 1.00 14.71 215 ARG A O 1
ATOM 1474 N N . ASN A 1 184 ? 23.380 4.883 67.883 1.00 13.26 216 ASN A N 1
ATOM 1475 C CA . ASN A 1 184 ? 23.842 4.831 69.265 1.00 17.52 216 ASN A CA 1
ATOM 1476 C C . ASN A 1 184 ? 25.006 5.747 69.550 1.00 17.49 216 ASN A C 1
ATOM 1477 O O . ASN A 1 184 ? 25.811 5.476 70.435 1.00 18.03 216 ASN A O 1
ATOM 1482 N N . LEU A 1 185 ? 25.090 6.849 68.815 1.00 16.02 217 LEU A N 1
ATOM 1483 C CA . LEU A 1 185 ? 26.028 7.899 69.193 1.00 15.81 217 LEU A CA 1
ATOM 1484 C C . LEU A 1 185 ? 25.535 8.540 70.486 1.00 17.68 217 LEU A C 1
ATOM 1485 O O . LEU A 1 185 ? 24.334 8.576 70.743 1.00 17.41 217 LEU A O 1
ATOM 1490 N N . SER A 1 186 ? 26.448 9.052 71.310 1.00 19.25 218 SER A N 1
ATOM 1491 C CA . SER A 1 186 ? 26.016 9.896 72.423 1.00 22.15 218 SER A CA 1
ATOM 1492 C C . SER A 1 186 ? 25.809 11.308 71.891 1.00 20.90 218 SER A C 1
ATOM 1493 O O . SER A 1 186 ? 26.275 11.625 70.798 1.00 21.62 218 SER A O 1
ATOM 1496 N N . THR A 1 187 ? 25.146 12.167 72.663 1.00 21.04 219 THR A N 1
ATOM 1497 C CA . THR A 1 187 ? 24.992 13.565 72.244 1.00 23.50 219 THR A CA 1
ATOM 1498 C C . THR A 1 187 ? 26.348 14.235 72.040 1.00 22.90 219 THR A C 1
ATOM 1499 O O . THR A 1 187 ? 26.527 15.004 71.100 1.00 25.16 219 THR A O 1
ATOM 1503 N N . GLU A 1 188 ? 27.305 13.932 72.915 1.00 24.51 220 GLU A N 1
ATOM 1504 C CA . GLU A 1 188 ? 28.657 14.467 72.783 1.00 31.43 220 GLU A CA 1
ATOM 1505 C C . GLU A 1 188 ? 29.301 14.117 71.434 1.00 31.16 220 GLU A C 1
ATOM 1506 O O . GLU A 1 188 ? 30.035 14.924 70.863 1.00 29.45 220 GLU A O 1
ATOM 1512 N N . LEU A 1 189 ? 28.998 12.926 70.918 1.00 21.40 221 LEU A N 1
ATOM 1513 C CA . LEU A 1 189 ? 29.600 12.439 69.680 1.00 21.03 221 LEU A CA 1
ATOM 1514 C C . LEU A 1 189 ? 28.807 12.835 68.444 1.00 21.79 221 LEU A C 1
ATOM 1515 O O . LEU A 1 189 ? 29.259 12.616 67.318 1.00 22.92 221 LEU A O 1
ATOM 1520 N N . LEU A 1 190 ? 27.615 13.383 68.659 1.00 17.09 222 LEU A N 1
ATOM 1521 C CA . LEU A 1 190 ? 26.748 13.781 67.553 1.00 20.55 222 LEU A CA 1
ATOM 1522 C C . LEU A 1 190 ? 27.247 15.105 67.005 1.00 22.90 222 LEU A C 1
ATOM 1523 O O . LEU A 1 190 ? 26.667 16.163 67.246 1.00 23.83 222 LEU A O 1
ATOM 1528 N N . ASP A 1 191 ? 28.339 15.028 66.258 1.00 23.02 223 ASP A N 1
ATOM 1529 C CA . ASP A 1 191 ? 29.061 16.205 65.818 1.00 25.59 223 ASP A CA 1
ATOM 1530 C C . ASP A 1 191 ? 29.603 15.940 64.425 1.00 20.96 223 ASP A C 1
ATOM 1531 O O . ASP A 1 191 ? 30.377 14.998 64.220 1.00 21.38 223 ASP A O 1
ATOM 1536 N N . GLU A 1 192 ? 29.171 16.750 63.463 1.00 22.97 224 GLU A N 1
ATOM 1537 C CA . GLU A 1 192 ? 29.530 16.523 62.071 1.00 19.86 224 GLU A CA 1
ATOM 1538 C C . GLU A 1 192 ? 31.037 16.488 61.855 1.00 23.25 224 GLU A C 1
ATOM 1539 O O . GLU A 1 192 ? 31.540 15.654 61.091 1.00 24.11 224 GLU A O 1
ATOM 1545 N N . ASN A 1 193 ? 31.756 17.378 62.538 1.00 25.25 225 ASN A N 1
ATOM 1546 C CA . ASN A 1 193 ? 33.211 17.424 62.411 1.00 24.82 225 ASN A CA 1
ATOM 1547 C C . ASN A 1 193 ? 33.848 16.121 62.860 1.00 18.13 225 ASN A C 1
ATOM 1548 O O . ASN A 1 193 ? 34.727 15.596 62.185 1.00 22.44 225 ASN A O 1
ATOM 1553 N N . LEU A 1 194 ? 33.394 15.607 64.000 1.00 20.76 226 LEU A N 1
ATOM 1554 C CA . LEU A 1 194 ? 33.915 14.350 64.533 1.00 21.76 226 LEU A CA 1
ATOM 1555 C C . LEU A 1 194 ? 33.603 13.177 63.609 1.00 18.01 226 LEU A C 1
ATOM 1556 O O . LEU A 1 194 ? 34.474 12.340 63.349 1.00 19.52 226 LEU A O 1
ATOM 1561 N N . LEU A 1 195 ? 32.376 13.134 63.093 1.00 20.19 227 LEU A N 1
ATOM 1562 C CA . LEU A 1 195 ? 31.974 12.069 62.179 1.00 16.24 227 LEU A CA 1
ATOM 1563 C C . LEU A 1 195 ? 32.794 12.114 60.893 1.00 18.94 227 LEU A C 1
ATOM 1564 O O . LEU A 1 195 ? 33.273 11.076 60.417 1.00 16.73 227 LEU A O 1
ATOM 1569 N N . ARG A 1 196 ? 32.979 13.315 60.343 1.00 20.41 228 ARG A N 1
ATOM 1570 C CA . ARG A 1 196 ? 33.831 13.483 59.162 1.00 22.51 228 ARG A CA 1
ATOM 1571 C C . ARG A 1 196 ? 35.244 12.990 59.431 1.00 20.39 228 ARG A C 1
ATOM 1572 O O . ARG A 1 196 ? 35.798 12.230 58.632 1.00 21.35 228 ARG A O 1
ATOM 1580 N N . GLU A 1 197 ? 35.821 13.417 60.553 1.00 20.27 229 GLU A N 1
ATOM 1581 C CA . GLU A 1 197 ? 37.185 13.008 60.903 1.00 22.92 229 GLU A CA 1
ATOM 1582 C C . GLU A 1 197 ? 37.300 11.494 61.034 1.00 22.08 229 GLU A C 1
ATOM 1583 O O . GLU A 1 197 ? 38.319 10.910 60.670 1.00 23.19 229 GLU A O 1
ATOM 1589 N N . SER A 1 198 ? 36.246 10.857 61.539 1.00 16.31 230 SER A N 1
ATOM 1590 C CA . SER A 1 198 ? 36.308 9.428 61.824 1.00 16.55 230 SER A CA 1
ATOM 1591 C C . SER A 1 198 ? 36.080 8.558 60.598 1.00 18.66 230 SER A C 1
ATOM 1592 O O . SER A 1 198 ? 36.508 7.401 60.563 1.00 21.77 230 SER A O 1
ATOM 1595 N N . PHE A 1 199 ? 35.390 9.104 59.603 1.00 15.25 231 PHE A N 1
ATOM 1596 C CA . PHE A 1 199 ? 35.005 8.310 58.438 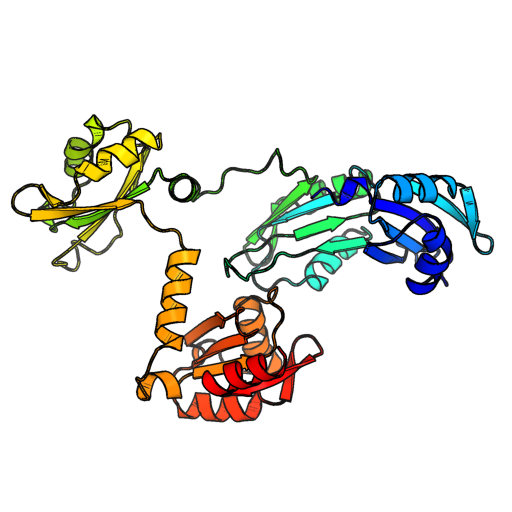1.00 16.70 231 PHE A CA 1
ATOM 1597 C C . PHE A 1 199 ? 35.634 8.724 57.101 1.00 18.55 231 PHE A C 1
ATOM 1598 O O . PHE A 1 199 ? 35.589 7.939 56.159 1.00 19.00 231 PHE A O 1
ATOM 1606 N N . GLU A 1 200 ? 36.195 9.935 56.994 1.00 17.98 232 GLU A N 1
ATOM 1607 C CA . GLU A 1 200 ? 36.668 10.419 55.686 1.00 19.06 232 GLU A CA 1
ATOM 1608 C C . GLU A 1 200 ? 37.827 9.599 55.107 1.00 20.10 232 GLU A C 1
ATOM 1609 O O . GLU A 1 200 ? 38.073 9.638 53.902 1.00 20.38 232 GLU A O 1
ATOM 1615 N N . GLY A 1 201 ? 38.517 8.847 55.959 1.00 19.89 233 GLY A N 1
ATOM 1616 C CA . GLY A 1 201 ? 39.554 7.938 55.496 1.00 21.51 233 GLY A CA 1
ATOM 1617 C C . GLY A 1 201 ? 39.048 6.878 54.528 1.00 25.47 233 GLY A C 1
ATOM 1618 O O . GLY A 1 201 ? 39.795 6.398 53.671 1.00 21.29 233 GLY A O 1
ATOM 1619 N N . PHE A 1 202 ? 37.775 6.496 54.665 1.00 18.73 234 PHE A N 1
ATOM 1620 C CA . PHE A 1 202 ? 37.211 5.459 53.809 1.00 20.82 234 PHE A CA 1
ATOM 1621 C C . PHE A 1 202 ? 36.939 5.949 52.384 1.00 18.74 234 PHE A C 1
ATOM 1622 O O . PHE A 1 202 ? 36.909 5.153 51.448 1.00 21.12 234 PHE A O 1
ATOM 1630 N N . GLY A 1 203 ? 36.742 7.253 52.224 1.00 19.27 235 GLY A N 1
ATOM 1631 C CA . GLY A 1 203 ? 36.417 7.819 50.919 1.00 23.31 235 GLY A CA 1
ATOM 1632 C C . GLY A 1 203 ? 35.752 9.177 51.046 1.00 19.98 235 GLY A C 1
ATOM 1633 O O . GLY A 1 203 ? 35.393 9.597 52.145 1.00 20.62 235 GLY A O 1
ATOM 1634 N N . SER A 1 204 ? 35.581 9.875 49.924 1.00 21.17 236 SER A N 1
ATOM 1635 C CA . SER A 1 204 ? 34.979 11.207 49.941 1.00 20.45 236 SER A CA 1
ATOM 1636 C C . SER A 1 204 ? 33.543 11.176 50.455 1.00 20.83 236 SER A C 1
ATOM 1637 O O . SER A 1 204 ? 32.729 10.385 49.980 1.00 22.86 236 SER A O 1
ATOM 1640 N N . ILE A 1 205 ? 33.247 12.049 51.409 1.00 19.57 237 ILE A N 1
ATOM 1641 C CA . ILE A 1 205 ? 31.903 12.159 51.970 1.00 22.14 237 ILE A CA 1
ATOM 1642 C C . ILE A 1 205 ? 31.108 13.229 51.225 1.00 26.59 237 ILE A C 1
ATOM 1643 O O . ILE A 1 205 ? 31.495 14.400 51.178 1.00 28.12 237 ILE A O 1
ATOM 1648 N N . GLU A 1 206 ? 29.994 12.823 50.636 1.00 20.80 238 GLU A N 1
ATOM 1649 C CA . GLU A 1 206 ? 29.152 13.749 49.892 1.00 24.29 238 GLU A CA 1
ATOM 1650 C C . GLU A 1 206 ? 28.259 14.589 50.815 1.00 28.30 238 GLU A C 1
ATOM 1651 O O . GLU A 1 206 ? 28.031 15.777 50.566 1.00 29.41 238 GLU A O 1
ATOM 1657 N N . LYS A 1 207 ? 27.755 13.982 51.889 1.00 21.30 239 LYS A N 1
ATOM 1658 C CA . LYS A 1 207 ? 26.738 14.644 52.699 1.00 21.30 239 LYS A CA 1
ATOM 1659 C C . LYS A 1 207 ? 26.628 13.965 54.058 1.00 16.37 239 LYS A C 1
ATOM 1660 O O . LYS A 1 207 ? 26.811 12.752 54.159 1.00 19.85 239 LYS A O 1
ATOM 1666 N N . ILE A 1 208 ? 26.339 14.751 55.092 1.00 18.89 240 ILE A N 1
ATOM 1667 C CA . ILE A 1 208 ? 26.039 14.204 56.415 1.00 18.01 240 ILE A CA 1
ATOM 1668 C C . ILE A 1 208 ? 24.700 14.764 56.868 1.00 18.93 240 ILE A C 1
ATOM 1669 O O . ILE A 1 208 ? 24.477 15.981 56.812 1.00 23.42 240 ILE A O 1
ATOM 1674 N N . ASN A 1 209 ? 23.779 13.888 57.263 1.00 18.30 241 ASN A N 1
ATOM 1675 C CA . ASN A 1 209 ? 22.459 14.338 57.709 1.00 16.63 241 ASN A CA 1
ATOM 1676 C C . ASN A 1 209 ? 22.233 13.935 59.159 1.00 20.05 241 ASN A C 1
ATOM 1677 O O . ASN A 1 209 ? 22.279 12.743 59.486 1.00 19.59 241 ASN A O 1
ATOM 1682 N N . ILE A 1 210 ? 21.968 14.911 60.021 1.00 17.85 242 ILE A N 1
ATOM 1683 C CA . ILE A 1 210 ? 21.703 14.621 61.419 1.00 19.49 242 ILE A CA 1
ATOM 1684 C C . ILE A 1 210 ? 20.280 15.061 61.733 1.00 23.76 242 ILE A C 1
ATOM 1685 O O . ILE A 1 210 ? 19.976 16.250 61.694 1.00 22.85 242 ILE A O 1
ATOM 1690 N N . PRO A 1 211 ? 19.396 14.097 62.011 1.00 19.80 243 PRO A N 1
ATOM 1691 C CA . PRO A 1 211 ? 18.011 14.431 62.363 1.00 22.15 243 PRO A CA 1
ATOM 1692 C C . PRO A 1 211 ? 17.980 15.440 63.517 1.00 25.93 243 PRO A C 1
ATOM 1693 O O . PRO A 1 211 ? 18.734 15.292 64.484 1.00 20.99 243 PRO A O 1
ATOM 1697 N N . ALA A 1 212 ? 17.139 16.467 63.408 1.00 27.17 244 ALA A N 1
ATOM 1698 C CA . ALA A 1 212 ? 17.120 17.536 64.410 1.00 31.63 244 ALA A CA 1
ATOM 1699 C C . ALA A 1 212 ? 16.444 17.110 65.712 1.00 27.38 244 ALA A C 1
ATOM 1700 O O . ALA A 1 212 ? 15.652 16.162 65.728 1.00 27.90 244 ALA A O 1
ATOM 1702 N N . GLY A 1 213 ? 16.755 17.809 66.802 1.00 31.82 245 GLY A N 1
ATOM 1703 C CA . GLY A 1 213 ? 16.049 17.603 68.058 1.00 30.86 245 GLY A CA 1
ATOM 1704 C C . GLY A 1 213 ? 16.703 16.626 69.025 1.00 34.82 245 GLY A C 1
ATOM 1705 O O . GLY A 1 213 ? 16.234 16.457 70.152 1.00 33.74 245 GLY A O 1
ATOM 1706 N N . GLN A 1 214 ? 17.787 15.982 68.599 1.00 27.01 246 GLN A N 1
ATOM 1707 C CA . GLN A 1 214 ? 18.393 14.919 69.403 1.00 24.52 246 GLN A CA 1
ATOM 1708 C C . GLN A 1 214 ? 19.197 15.415 70.607 1.00 28.47 246 GLN A C 1
ATOM 1709 O O . GLN A 1 214 ? 19.152 14.815 71.686 1.00 27.10 246 GLN A O 1
ATOM 1715 N N . LYS A 1 215 ? 19.951 16.494 70.421 1.00 30.26 247 LYS A N 1
ATOM 1716 C CA . LYS A 1 215 ? 20.707 17.073 71.525 1.00 34.90 247 LYS A CA 1
ATOM 1717 C C . LYS A 1 215 ? 19.750 17.850 72.402 1.00 37.54 247 LYS A C 1
ATOM 1718 O O . LYS A 1 215 ? 19.830 17.832 73.632 1.00 38.81 247 LYS A O 1
ATOM 1724 N N . GLU A 1 216 ? 18.834 18.527 71.729 1.00 36.66 248 GLU A N 1
ATOM 1725 C CA . GLU A 1 216 ? 17.892 19.435 72.352 1.00 40.25 248 GLU A CA 1
ATOM 1726 C C . GLU A 1 216 ? 16.962 18.673 73.308 1.00 41.40 248 GLU A C 1
ATOM 1727 O O . GLU A 1 216 ? 16.548 19.201 74.340 1.00 44.19 248 GLU A O 1
ATOM 1733 N N . HIS A 1 217 ? 16.674 17.416 72.980 1.00 35.96 249 HIS A N 1
ATOM 1734 C CA . HIS A 1 217 ? 15.884 16.551 73.854 1.00 33.76 249 HIS A CA 1
ATOM 1735 C C . HIS A 1 217 ? 16.734 15.578 74.683 1.00 32.86 249 HIS A C 1
ATOM 1736 O O . HIS A 1 217 ? 16.194 14.644 75.281 1.00 34.65 249 HIS A O 1
ATOM 1743 N N . SER A 1 218 ? 18.048 15.792 74.709 1.00 34.84 250 SER A N 1
ATOM 1744 C CA . SER A 1 218 ? 18.964 14.954 75.495 1.00 40.13 250 SER A CA 1
ATOM 1745 C C . SER A 1 218 ? 18.768 13.440 75.309 1.00 35.84 250 SER A C 1
ATOM 1746 O O . SER A 1 218 ? 18.644 12.693 76.288 1.00 32.39 250 SER A O 1
ATOM 1749 N N . PHE A 1 219 ? 18.744 12.983 74.061 1.00 28.01 251 PHE A N 1
ATOM 1750 C CA . PHE A 1 219 ? 18.553 11.561 73.815 1.00 24.62 251 PHE A CA 1
ATOM 1751 C C . PHE A 1 219 ? 19.732 10.771 74.357 1.00 21.03 251 PHE A C 1
ATOM 1752 O O . PHE A 1 219 ? 20.879 11.225 74.293 1.00 23.75 251 PHE A O 1
ATOM 1760 N N . ASN A 1 220 ? 19.453 9.570 74.853 1.00 19.54 252 ASN A N 1
ATOM 1761 C CA . ASN A 1 220 ? 20.515 8.647 75.226 1.00 20.67 252 ASN A CA 1
ATOM 1762 C C . ASN A 1 220 ? 21.305 8.187 74.005 1.00 21.20 252 ASN A C 1
ATOM 1763 O O . ASN A 1 220 ? 22.534 8.175 74.015 1.00 19.32 252 ASN A O 1
ATOM 1768 N N . ASN A 1 221 ? 20.577 7.806 72.956 1.00 18.22 253 ASN A N 1
ATOM 1769 C CA . ASN A 1 221 ? 21.185 7.345 71.714 1.00 17.80 253 ASN A CA 1
ATOM 1770 C C . ASN A 1 221 ? 20.783 8.275 70.596 1.00 19.25 253 ASN A C 1
ATOM 1771 O O . ASN A 1 221 ? 19.617 8.670 70.513 1.00 19.79 253 ASN A O 1
ATOM 1776 N N . CYS A 1 222 ? 21.749 8.642 69.760 1.00 17.80 254 CYS A N 1
ATOM 1777 C CA . CYS A 1 222 ? 21.477 9.519 68.623 1.00 16.27 254 CYS A CA 1
ATOM 1778 C C . CYS A 1 222 ? 21.916 8.839 67.354 1.00 19.02 254 CYS A C 1
ATOM 1779 O O . CYS A 1 222 ? 22.800 7.986 67.375 1.00 16.25 254 CYS A O 1
ATOM 1782 N N . CYS A 1 223 ? 21.326 9.249 66.237 1.00 17.33 255 CYS A N 1
ATOM 1783 C CA . CYS A 1 223 ? 21.712 8.692 64.949 1.00 17.16 255 CYS A CA 1
ATOM 1784 C C . CYS A 1 223 ? 22.105 9.771 63.960 1.00 18.42 255 CYS A C 1
ATOM 1785 O O . CYS A 1 223 ? 21.783 10.949 64.137 1.00 16.24 255 CYS A O 1
ATOM 1788 N N . ALA A 1 224 ? 22.827 9.352 62.925 1.00 14.10 256 ALA A N 1
ATOM 1789 C CA . ALA A 1 224 ? 23.255 10.242 61.859 1.00 13.35 256 ALA A CA 1
ATOM 1790 C C . ALA A 1 224 ? 23.387 9.421 60.597 1.00 13.24 256 ALA A C 1
ATOM 1791 O O . ALA A 1 224 ? 23.563 8.198 60.656 1.00 15.26 256 ALA A O 1
ATOM 1793 N N . PHE A 1 225 ? 23.296 10.090 59.451 1.00 13.15 257 PHE A N 1
ATOM 1794 C CA . PHE A 1 225 ? 23.436 9.408 58.180 1.00 12.77 257 PHE A CA 1
ATOM 1795 C C . PHE A 1 225 ? 24.564 10.056 57.414 1.00 13.68 257 PHE A C 1
ATOM 1796 O O . PHE A 1 225 ? 24.773 11.264 57.508 1.00 16.68 257 PHE A O 1
ATOM 1804 N N . MET A 1 226 ? 25.288 9.254 56.654 1.00 15.16 258 MET A N 1
ATOM 1805 C CA . MET A 1 226 ? 26.450 9.739 55.936 1.00 15.59 258 MET A CA 1
ATOM 1806 C C . MET A 1 226 ? 26.435 9.145 54.537 1.00 14.69 258 MET A C 1
ATOM 1807 O O . MET A 1 226 ? 26.313 7.925 54.364 1.00 13.89 258 MET A O 1
ATOM 1812 N N . VAL A 1 227 ? 26.506 10.017 53.538 1.00 15.10 259 VAL A N 1
ATOM 1813 C CA . VAL A 1 227 ? 26.541 9.591 52.155 1.00 16.72 259 VAL A CA 1
ATOM 1814 C C . VAL A 1 227 ? 27.946 9.711 51.576 1.00 13.19 259 VAL A C 1
ATOM 1815 O O . VAL A 1 227 ? 28.552 10.789 51.631 1.00 16.86 259 VAL A O 1
ATOM 1819 N N . PHE A 1 228 ? 28.444 8.613 51.016 1.00 13.74 260 PHE A N 1
ATOM 1820 C CA . PHE A 1 228 ? 29.764 8.608 50.374 1.00 15.80 260 PHE A CA 1
ATOM 1821 C C . PHE A 1 228 ? 29.604 8.758 48.873 1.00 21.54 260 PHE A C 1
ATOM 1822 O O . PHE A 1 228 ? 28.578 8.347 48.311 1.00 20.60 260 PHE A O 1
ATOM 1830 N N . GLU A 1 229 ? 30.618 9.329 48.221 1.00 22.85 261 GLU A N 1
ATOM 1831 C CA . GLU A 1 229 ? 30.562 9.512 46.768 1.00 22.28 261 GLU A CA 1
ATOM 1832 C C . GLU A 1 229 ? 30.484 8.191 46.031 1.00 23.86 261 GLU A C 1
ATOM 1833 O O . GLU A 1 229 ? 29.878 8.118 44.960 1.00 25.06 261 GLU A O 1
ATOM 1839 N N . ASN A 1 230 ? 31.104 7.145 46.572 1.00 23.60 262 ASN A N 1
ATOM 1840 C CA . ASN A 1 230 ? 30.966 5.836 45.937 1.00 31.00 262 ASN A CA 1
ATOM 1841 C C . ASN A 1 230 ? 30.668 4.676 46.882 1.00 25.90 262 ASN A C 1
ATOM 1842 O O . ASN A 1 230 ? 31.005 4.703 48.078 1.00 23.95 262 ASN A O 1
ATOM 1847 N N . LYS A 1 231 ? 30.032 3.652 46.328 1.00 21.61 263 LYS A N 1
ATOM 1848 C CA . LYS A 1 231 ? 29.535 2.534 47.113 1.00 23.81 263 LYS A CA 1
ATOM 1849 C C . LYS A 1 231 ? 30.631 1.751 47.831 1.00 23.07 263 LYS A C 1
ATOM 1850 O O . LYS A 1 231 ? 30.425 1.257 48.938 1.00 19.03 263 LYS A O 1
ATOM 1856 N N . ASP A 1 232 ? 31.799 1.629 47.209 1.00 26.03 264 ASP A N 1
ATOM 1857 C CA . ASP A 1 232 ? 32.881 0.884 47.843 1.00 24.77 264 ASP A CA 1
ATOM 1858 C C . ASP A 1 232 ? 33.314 1.526 49.165 1.00 19.34 264 ASP A C 1
ATOM 1859 O O . ASP A 1 232 ? 33.603 0.820 50.129 1.00 22.17 264 ASP A O 1
ATOM 1864 N N . SER A 1 233 ? 33.354 2.855 49.216 1.00 19.46 265 SER A N 1
ATOM 1865 C CA . SER A 1 233 ? 33.719 3.530 50.466 1.00 20.20 265 SER A CA 1
ATOM 1866 C C . SER A 1 233 ? 32.677 3.263 51.549 1.00 17.25 265 SER A C 1
ATOM 1867 O O . SER A 1 233 ? 33.009 2.984 52.691 1.00 18.70 265 SER A O 1
ATOM 1870 N N . ALA A 1 234 ? 31.399 3.355 51.187 1.00 16.44 266 ALA A N 1
ATOM 1871 C CA . ALA A 1 234 ? 30.370 3.078 52.174 1.00 14.31 266 ALA A CA 1
ATOM 1872 C C . ALA A 1 234 ? 30.462 1.641 52.692 1.00 16.48 266 ALA A C 1
ATOM 1873 O O . ALA A 1 234 ? 30.305 1.403 53.893 1.00 16.57 266 ALA A O 1
ATOM 1875 N N . GLU A 1 235 ? 30.747 0.692 51.797 1.00 19.89 267 GLU A N 1
ATOM 1876 C CA . GLU A 1 235 ? 30.850 -0.713 52.184 1.00 20.77 267 GLU A CA 1
ATOM 1877 C C . GLU A 1 235 ? 31.970 -0.922 53.186 1.00 22.27 267 GLU A C 1
ATOM 1878 O O . GLU A 1 235 ? 31.803 -1.604 54.202 1.00 20.27 267 GLU A O 1
ATOM 1884 N N . ARG A 1 236 ? 33.121 -0.346 52.879 1.00 19.90 268 ARG A N 1
ATOM 1885 C CA . ARG A 1 236 ? 34.272 -0.489 53.764 1.00 20.12 268 ARG A CA 1
ATOM 1886 C C . ARG A 1 236 ? 34.051 0.252 55.081 1.00 22.64 268 ARG A C 1
ATOM 1887 O O . ARG A 1 236 ? 34.539 -0.181 56.124 1.00 21.77 268 ARG A O 1
ATOM 1895 N N . ALA A 1 237 ? 33.285 1.343 55.046 1.00 17.98 269 ALA A N 1
ATOM 1896 C CA . ALA A 1 237 ? 32.969 2.075 56.277 1.00 17.44 269 ALA A CA 1
ATOM 1897 C C . ALA A 1 237 ? 32.146 1.223 57.263 1.00 16.01 269 ALA A C 1
ATOM 1898 O O . ALA A 1 237 ? 32.087 1.523 58.461 1.00 16.97 269 ALA A O 1
ATOM 1900 N N . LEU A 1 238 ? 31.530 0.148 56.769 1.00 16.44 270 LEU A N 1
ATOM 1901 C CA . LEU A 1 238 ? 30.766 -0.743 57.641 1.00 20.00 270 LEU A CA 1
ATOM 1902 C C . LEU A 1 238 ? 31.653 -1.452 58.659 1.00 20.67 270 LEU A C 1
ATOM 1903 O O . LEU A 1 238 ? 31.165 -1.966 59.674 1.00 19.00 270 LEU A O 1
ATOM 1908 N N . GLN A 1 239 ? 32.961 -1.465 58.416 1.00 23.11 271 GLN A N 1
ATOM 1909 C CA . GLN A 1 239 ? 33.894 -2.031 59.395 1.00 25.09 271 GLN A CA 1
ATOM 1910 C C . GLN A 1 239 ? 33.877 -1.258 60.707 1.00 20.69 271 GLN A C 1
ATOM 1911 O O . GLN A 1 239 ? 34.350 -1.752 61.734 1.00 21.51 271 GLN A O 1
ATOM 1917 N N . MET A 1 240 ? 33.351 -0.035 60.673 1.00 18.29 272 MET A N 1
ATOM 1918 C CA . MET A 1 240 ? 33.209 0.758 61.889 1.00 15.82 272 MET A CA 1
ATOM 1919 C C . MET A 1 240 ? 32.078 0.255 62.800 1.00 18.93 272 MET A C 1
ATOM 1920 O O . MET A 1 240 ? 31.946 0.720 63.935 1.00 18.45 272 MET A O 1
ATOM 1925 N N . ASN A 1 241 ? 31.260 -0.674 62.303 1.00 18.58 273 ASN A N 1
ATOM 1926 C CA . ASN A 1 241 ? 30.197 -1.283 63.117 1.00 20.71 273 ASN A CA 1
ATOM 1927 C C . ASN A 1 241 ? 30.801 -1.996 64.328 1.00 24.67 273 ASN A C 1
ATOM 1928 O O . ASN A 1 241 ? 31.776 -2.745 64.189 1.00 24.38 273 ASN A O 1
ATOM 1933 N N . ARG A 1 242 ? 30.227 -1.737 65.502 1.00 20.87 274 ARG A N 1
ATOM 1934 C CA . ARG A 1 242 ? 30.682 -2.298 66.789 1.00 24.35 274 ARG A CA 1
ATOM 1935 C C . ARG A 1 242 ? 32.006 -1.709 67.269 1.00 25.63 274 ARG A C 1
ATOM 1936 O O . ARG A 1 242 ? 32.563 -2.160 68.277 1.00 25.57 274 ARG A O 1
ATOM 1944 N N . SER A 1 243 ? 32.512 -0.697 66.572 1.00 23.50 275 SER A N 1
ATOM 1945 C CA . SER A 1 243 ? 33.742 -0.047 67.016 1.00 23.33 275 SER A CA 1
ATOM 1946 C C . SER A 1 243 ? 33.449 0.970 68.114 1.00 25.58 275 SER A C 1
ATOM 1947 O O . SER A 1 243 ? 32.292 1.370 68.322 1.00 22.60 275 SER A O 1
ATOM 1950 N N . LEU A 1 244 ? 34.489 1.361 68.849 1.00 22.75 276 LEU A N 1
ATOM 1951 C CA . LEU A 1 244 ? 34.356 2.393 69.864 1.00 20.78 276 LEU A CA 1
ATOM 1952 C C . LEU A 1 244 ? 34.636 3.766 69.275 1.00 25.43 276 LEU A C 1
ATOM 1953 O O . LEU A 1 244 ? 35.620 3.954 68.552 1.00 27.40 276 LEU A O 1
ATOM 1958 N N . LEU A 1 245 ? 33.749 4.709 69.572 1.00 22.65 277 LEU A N 1
ATOM 1959 C CA . LEU A 1 245 ? 33.989 6.130 69.354 1.00 25.16 277 LEU A CA 1
ATOM 1960 C C . LEU A 1 245 ? 33.954 6.761 70.724 1.00 31.19 277 LEU A C 1
ATOM 1961 O O . LEU A 1 245 ? 32.900 6.802 71.364 1.00 31.12 277 LEU A O 1
ATOM 1966 N N . GLY A 1 246 ? 35.097 7.256 71.188 1.00 33.38 278 GLY A N 1
ATOM 1967 C CA . GLY A 1 246 ? 35.208 7.642 72.580 1.00 38.47 278 GLY A CA 1
ATOM 1968 C C . GLY A 1 246 ? 34.892 6.428 73.434 1.00 32.92 278 GLY A C 1
ATOM 1969 O O . GLY A 1 246 ? 35.494 5.368 73.254 1.00 30.99 278 GLY A O 1
ATOM 1970 N N . ASN A 1 247 ? 33.926 6.559 74.338 1.00 32.48 279 ASN A N 1
ATOM 1971 C CA . ASN A 1 247 ? 33.540 5.425 75.177 1.00 38.91 279 ASN A CA 1
ATOM 1972 C C . ASN A 1 247 ? 32.205 4.815 74.761 1.00 32.39 279 ASN A C 1
ATOM 1973 O O . ASN A 1 247 ? 31.536 4.137 75.544 1.00 29.87 279 ASN A O 1
ATOM 1978 N N . ARG A 1 248 ? 31.820 5.041 73.516 1.00 26.39 280 ARG A N 1
ATOM 1979 C CA . ARG A 1 248 ? 30.530 4.568 73.052 1.00 23.00 280 ARG A CA 1
ATOM 1980 C C . ARG A 1 248 ? 30.716 3.577 71.902 1.00 21.27 280 ARG A C 1
ATOM 1981 O O . ARG A 1 248 ? 31.429 3.864 70.934 1.00 23.33 280 ARG A O 1
ATOM 1989 N N . GLU A 1 249 ? 30.115 2.395 72.013 1.00 18.36 281 GLU A N 1
ATOM 1990 C CA . GLU A 1 249 ? 30.152 1.454 70.907 1.00 19.82 281 GLU A CA 1
ATOM 1991 C C . GLU A 1 249 ? 29.046 1.832 69.942 1.00 19.81 281 GLU A C 1
ATOM 1992 O O . GLU A 1 249 ? 27.865 1.849 70.310 1.00 24.99 281 GLU A O 1
ATOM 1998 N N . ILE A 1 250 ? 29.436 2.145 68.712 1.00 14.69 282 ILE A N 1
ATOM 1999 C CA . ILE A 1 250 ? 28.478 2.567 67.686 1.00 13.94 282 ILE A CA 1
ATOM 2000 C C . ILE A 1 250 ? 28.073 1.436 66.751 1.00 19.88 282 ILE A C 1
ATOM 2001 O O . ILE A 1 250 ? 28.787 0.441 66.603 1.00 18.07 282 ILE A O 1
ATOM 2006 N N . SER A 1 251 ? 26.911 1.593 66.112 1.00 15.79 283 SER A N 1
ATOM 2007 C CA . SER A 1 251 ? 26.474 0.669 65.076 1.00 17.43 283 SER A CA 1
ATOM 2008 C C . SER A 1 251 ? 26.557 1.403 63.755 1.00 17.0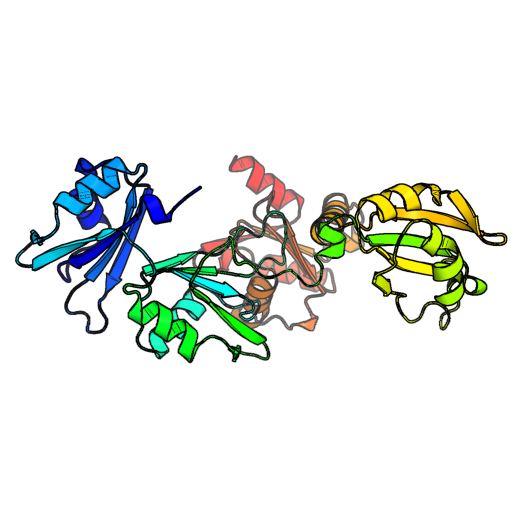8 283 SER A C 1
ATOM 2009 O O . SER A 1 251 ? 26.254 2.597 63.686 1.00 17.68 283 SER A O 1
ATOM 2012 N N . VAL A 1 252 ? 26.989 0.696 62.718 1.00 17.14 284 VAL A N 1
ATOM 2013 C CA . VAL A 1 252 ? 27.081 1.258 61.381 1.00 14.58 284 VAL A CA 1
ATOM 2014 C C . VAL A 1 252 ? 26.521 0.249 60.397 1.00 18.27 284 VAL A C 1
ATOM 2015 O O . VAL A 1 252 ? 26.905 -0.926 60.401 1.00 20.62 284 VAL A O 1
ATOM 2019 N N . SER A 1 253 ? 25.613 0.708 59.548 1.00 16.87 285 SER A N 1
ATOM 2020 C CA . SER A 1 253 ? 24.936 -0.184 58.620 1.00 17.54 285 SER A CA 1
ATOM 2021 C C . SER A 1 253 ? 24.574 0.608 57.394 1.00 17.44 285 SER A C 1
ATOM 2022 O O . SER A 1 253 ? 24.526 1.840 57.451 1.00 15.30 285 SER A O 1
ATOM 2025 N N . LEU A 1 254 ? 24.305 -0.087 56.284 1.00 17.00 286 LEU A N 1
ATOM 2026 C CA . LEU A 1 254 ? 23.712 0.568 55.128 1.00 16.71 286 LEU A CA 1
ATOM 2027 C C . LEU A 1 254 ? 22.282 0.975 55.459 1.00 16.35 286 LEU A C 1
ATOM 2028 O O . LEU A 1 254 ? 21.500 0.166 55.977 1.00 18.62 286 LEU A O 1
ATOM 2033 N N . ALA A 1 255 ? 21.931 2.218 55.150 1.00 15.09 287 ALA A N 1
ATOM 2034 C CA . ALA A 1 255 ? 20.585 2.711 55.442 1.00 16.02 287 ALA A CA 1
ATOM 2035 C C . ALA A 1 255 ? 19.580 1.917 54.634 1.00 14.14 287 ALA A C 1
ATOM 2036 O O . ALA A 1 255 ? 19.801 1.668 53.450 1.00 16.52 287 ALA A O 1
ATOM 2038 N N . ASP A 1 256 ? 18.481 1.528 55.272 1.00 13.65 288 ASP A N 1
ATOM 2039 C CA . ASP A 1 256 ? 17.409 0.866 54.543 1.00 15.46 288 ASP A CA 1
ATOM 2040 C C . ASP A 1 256 ? 16.610 1.905 53.769 1.00 15.54 288 ASP A C 1
ATOM 2041 O O . ASP A 1 256 ? 16.630 3.091 54.098 1.00 15.24 288 ASP A O 1
ATOM 2046 N N . LYS A 1 257 ? 15.893 1.454 52.743 1.00 17.11 289 LYS A N 1
ATOM 2047 C CA . LYS A 1 257 ? 15.041 2.339 51.951 1.00 16.86 289 LYS A CA 1
ATOM 2048 C C . LYS A 1 257 ? 13.601 2.352 52.461 1.00 16.56 289 LYS A C 1
ATOM 2049 O O . LYS A 1 257 ? 13.173 1.435 53.177 1.00 16.91 289 LYS A O 1
ATOM 2055 N N . LYS A 1 258 ? 12.863 3.401 52.105 1.00 16.48 290 LYS A N 1
ATOM 2056 C CA . LYS A 1 258 ? 11.513 3.605 52.626 1.00 19.49 290 LYS A CA 1
ATOM 2057 C C . LYS A 1 258 ? 10.537 2.447 52.407 1.00 17.95 290 LYS A C 1
ATOM 2058 O O . LYS A 1 258 ? 9.844 2.066 53.345 1.00 17.49 290 LYS A O 1
ATOM 2064 N N . PRO A 1 259 ? 10.459 1.897 51.175 1.00 16.78 291 PRO A N 1
ATOM 2065 C CA . PRO A 1 259 ? 9.465 0.822 50.996 1.00 15.72 291 PRO A CA 1
ATOM 2066 C C . PRO A 1 259 ? 9.688 -0.400 51.879 1.00 18.58 291 PRO A C 1
ATOM 2067 O O . PRO A 1 259 ? 8.713 -0.989 52.349 1.00 14.56 291 PRO A O 1
ATOM 2071 N N . PHE A 1 260 ? 10.949 -0.759 52.112 1.00 15.25 292 PHE A N 1
ATOM 2072 C CA . PHE A 1 260 ? 11.306 -1.799 53.058 1.00 15.77 292 PHE A CA 1
ATOM 2073 C C . PHE A 1 260 ? 10.832 -1.423 54.470 1.00 16.86 292 PHE A C 1
ATOM 2074 O O . PHE A 1 260 ? 10.174 -2.224 55.145 1.00 16.00 292 PHE A O 1
ATOM 2082 N N . LEU A 1 261 ? 11.142 -0.203 54.914 1.00 17.29 293 LEU A N 1
ATOM 2083 C CA . LEU A 1 261 ? 10.781 0.224 56.274 1.00 17.32 293 LEU A CA 1
ATOM 2084 C C . LEU A 1 261 ? 9.276 0.293 56.450 1.00 18.16 293 LEU A C 1
ATOM 2085 O O . LEU A 1 261 ? 8.734 -0.131 57.474 1.00 19.67 293 LEU A O 1
ATOM 2090 N N . GLU A 1 262 ? 8.601 0.826 55.440 1.00 14.85 294 GLU A N 1
ATOM 2091 C CA . GLU A 1 262 ? 7.149 0.952 55.486 1.00 15.74 294 GLU A CA 1
ATOM 2092 C C . GLU A 1 262 ? 6.460 -0.401 55.537 1.00 18.44 294 GLU A C 1
ATOM 2093 O O . GLU A 1 262 ? 5.453 -0.566 56.228 1.00 19.73 294 GLU A O 1
ATOM 2099 N N . ARG A 1 263 ? 6.976 -1.366 54.787 1.00 16.08 295 ARG A N 1
ATOM 2100 C CA . ARG A 1 263 ? 6.366 -2.690 54.788 1.00 15.63 295 ARG A CA 1
ATOM 2101 C C . ARG A 1 263 ? 6.553 -3.369 56.137 1.00 17.62 295 ARG A C 1
ATOM 2102 O O . ARG A 1 263 ? 5.658 -4.052 56.637 1.00 17.39 295 ARG A O 1
ATOM 2110 N N . ASN A 1 264 ? 7.715 -3.202 56.745 1.00 17.64 296 ASN A N 1
ATOM 2111 C CA . ASN A 1 264 ? 7.902 -3.824 58.056 1.00 16.16 296 ASN A CA 1
ATOM 2112 C C . ASN A 1 264 ? 6.924 -3.269 59.097 1.00 19.77 296 ASN A C 1
ATOM 2113 O O . ASN A 1 264 ? 6.496 -3.989 60.007 1.00 21.22 296 ASN A O 1
ATOM 2118 N N . GLU A 1 265 ? 6.534 -2.007 58.931 1.00 18.98 297 GLU A N 1
ATOM 2119 C CA . GLU A 1 265 ? 5.502 -1.396 59.777 1.00 22.97 297 GLU A CA 1
ATOM 2120 C C . GLU A 1 265 ? 4.143 -2.086 59.618 1.00 26.19 297 GLU A C 1
ATOM 2121 O O . GLU A 1 265 ? 3.459 -2.377 60.605 1.00 24.53 297 GLU A O 1
ATOM 2127 N N . VAL A 1 266 ? 3.752 -2.337 58.371 1.00 21.07 298 VAL A N 1
ATOM 2128 C CA . VAL A 1 266 ? 2.513 -3.043 58.074 1.00 18.98 298 VAL A CA 1
ATOM 2129 C C . VAL A 1 266 ? 2.546 -4.469 58.613 1.00 20.31 298 VAL A C 1
ATOM 2130 O O . VAL A 1 266 ? 1.556 -4.960 59.156 1.00 21.75 298 VAL A O 1
ATOM 2134 N N . LYS A 1 267 ? 3.690 -5.131 58.463 1.00 17.15 299 LYS A N 1
ATOM 2135 C CA . LYS A 1 267 ? 3.853 -6.488 58.979 1.00 19.45 299 LYS A CA 1
ATOM 2136 C C . LYS A 1 267 ? 3.618 -6.546 60.489 1.00 22.31 299 LYS A C 1
ATOM 2137 O O . LYS A 1 267 ? 3.007 -7.499 60.982 1.00 24.77 299 LYS A O 1
ATOM 2143 N N . ARG A 1 268 ? 4.084 -5.523 61.209 1.00 20.92 300 ARG A N 1
ATOM 2144 C CA . ARG A 1 268 ? 3.882 -5.429 62.664 1.00 26.46 300 ARG A CA 1
ATOM 2145 C C . ARG A 1 268 ? 2.396 -5.390 62.988 1.00 29.86 300 ARG A C 1
ATOM 2146 O O . ARG A 1 268 ? 1.937 -6.046 63.928 1.00 28.56 300 ARG A O 1
ATOM 2154 N N . LEU A 1 269 ? 1.649 -4.616 62.200 1.00 26.67 301 LEU A N 1
ATOM 2155 C CA . LEU A 1 269 ? 0.204 -4.521 62.366 1.00 30.02 301 LEU A CA 1
ATOM 2156 C C . LEU A 1 269 ? -0.477 -5.848 62.102 1.00 27.69 301 LEU A C 1
ATOM 2157 O O . LEU A 1 269 ? -1.334 -6.274 62.879 1.00 32.70 301 LEU A O 1
ATOM 2162 N N . LEU A 1 270 ? -0.111 -6.503 61.005 1.00 26.49 302 LEU A N 1
ATOM 2163 C CA . LEU A 1 270 ? -0.724 -7.775 60.639 1.00 28.32 302 LEU A CA 1
ATOM 2164 C C . LEU A 1 270 ? -0.469 -8.857 61.696 1.00 38.96 302 LEU A C 1
ATOM 2165 O O . LEU A 1 270 ? -1.258 -9.789 61.850 1.00 42.23 302 LEU A O 1
ATOM 2170 N N . ALA A 1 271 ? 0.631 -8.717 62.430 1.00 34.00 303 ALA A N 1
ATOM 2171 C CA . ALA A 1 271 ? 0.989 -9.683 63.469 1.00 38.51 303 ALA A CA 1
ATOM 2172 C C . ALA A 1 271 ? 0.511 -9.261 64.858 1.00 40.73 303 ALA A C 1
ATOM 2173 O O . ALA A 1 271 ? 0.694 -10.001 65.827 1.00 43.15 303 ALA A O 1
ATOM 2175 N N . SER A 1 272 ? -0.088 -8.075 64.958 1.00 37.91 304 SER A N 1
ATOM 2176 C CA . SER A 1 272 ? -0.472 -7.514 66.256 1.00 44.31 304 SER A CA 1
ATOM 2177 C C . SER A 1 272 ? -1.543 -8.349 66.950 1.00 47.26 304 SER A C 1
ATOM 2178 O O . SER A 1 272 ? -2.432 -8.896 66.296 1.00 46.33 304 SER A O 1
ATOM 2181 N N . ARG A 1 273 ? -1.436 -8.445 68.275 1.00 51.99 305 ARG A N 1
ATOM 2182 C CA . ARG A 1 273 ? -2.434 -9.122 69.099 1.00 53.22 305 ARG A CA 1
ATOM 2183 C C . ARG A 1 273 ? -2.921 -8.189 70.202 1.00 47.27 305 ARG A C 1
ATOM 2184 O O . ARG A 1 273 ? -3.651 -8.599 71.105 1.00 51.87 305 ARG A O 1
ATOM 2192 N N . ASN A 1 274 ? -2.495 -6.933 70.124 1.00 39.01 306 ASN A N 1
ATOM 2193 C CA . ASN A 1 274 ? -2.982 -5.891 71.016 1.00 37.56 306 ASN A CA 1
ATOM 2194 C C . ASN A 1 274 ? -4.396 -5.473 70.614 1.00 45.12 306 ASN A C 1
ATOM 2195 O O . ASN A 1 274 ? -4.591 -4.746 69.631 1.00 43.56 306 ASN A O 1
ATOM 2200 N N . SER A 1 275 ? -5.378 -5.932 71.383 1.00 47.95 307 SER A N 1
ATOM 2201 C CA . SER A 1 275 ? -6.776 -5.656 71.076 1.00 50.50 307 SER A CA 1
ATOM 2202 C C . SER A 1 275 ? -7.141 -4.172 71.155 1.00 47.85 307 SER A C 1
ATOM 2203 O O . SER A 1 275 ? -8.060 -3.734 70.459 1.00 50.78 307 SER A O 1
ATOM 2206 N N . LYS A 1 276 ? -6.436 -3.397 71.982 1.00 43.01 308 LYS A N 1
ATOM 2207 C CA . LYS A 1 276 ? -6.668 -1.952 72.015 1.00 43.72 308 LYS A CA 1
ATOM 2208 C C . LYS A 1 276 ? -6.334 -1.352 70.652 1.00 41.69 308 LYS A C 1
ATOM 2209 O O . LYS A 1 276 ? -7.016 -0.438 70.180 1.00 44.14 308 LYS A O 1
ATOM 2215 N N . GLU A 1 277 ? -5.275 -1.863 70.028 1.00 37.19 309 GLU A N 1
ATOM 2216 C CA . GLU A 1 277 ? -4.848 -1.359 68.727 1.00 39.57 309 GLU A CA 1
ATOM 2217 C C . GLU A 1 277 ? -5.766 -1.858 67.613 1.00 31.77 309 GLU A C 1
ATOM 2218 O O . GLU A 1 277 ? -6.208 -1.078 66.768 1.00 33.90 309 GLU A O 1
ATOM 2224 N N . LEU A 1 278 ? -6.048 -3.157 67.623 1.00 29.00 310 LEU A N 1
ATOM 2225 C CA . LEU A 1 278 ? -6.816 -3.785 66.551 1.00 30.75 310 LEU A CA 1
ATOM 2226 C C . LEU A 1 278 ? -8.238 -3.240 66.461 1.00 34.69 310 LEU A C 1
ATOM 2227 O O . LEU A 1 278 ? -8.824 -3.168 65.376 1.00 29.00 310 LEU A O 1
ATOM 2232 N N . GLU A 1 279 ? -8.798 -2.853 67.601 1.00 34.28 311 GLU A N 1
ATOM 2233 C CA . GLU A 1 279 ? -10.186 -2.412 67.612 1.00 36.96 311 GLU A CA 1
ATOM 2234 C C . GLU A 1 279 ? -10.343 -0.990 67.064 1.00 30.63 311 GLU A C 1
ATOM 2235 O O . GLU A 1 279 ? -11.461 -0.530 66.860 1.00 32.37 311 GLU A O 1
ATOM 2241 N N . THR A 1 280 ? -9.227 -0.308 66.803 1.00 27.01 312 THR A N 1
ATOM 2242 C CA . THR A 1 280 ? -9.285 1.033 66.216 1.00 28.05 312 THR A CA 1
ATOM 2243 C C . THR A 1 280 ? -9.157 1.016 64.685 1.00 22.12 312 THR A C 1
ATOM 2244 O O . THR A 1 280 ? -9.219 2.071 64.043 1.00 23.53 312 THR A O 1
ATOM 2248 N N . LEU A 1 281 ? -8.959 -0.165 64.107 1.00 22.10 313 LEU A N 1
ATOM 2249 C CA . LEU A 1 281 ? -8.774 -0.248 62.652 1.00 22.69 313 LEU A CA 1
ATOM 2250 C C . LEU A 1 281 ? -9.822 -1.098 61.940 1.00 22.51 313 LEU A C 1
ATOM 2251 O O . LEU A 1 281 ? -10.465 -1.966 62.544 1.00 21.80 313 LEU A O 1
ATOM 2256 N N . ILE A 1 282 ? -9.975 -0.858 60.642 1.00 20.10 314 ILE A N 1
ATOM 2257 C CA . ILE A 1 282 ? -10.749 -1.749 59.789 1.00 20.93 314 ILE A CA 1
ATOM 2258 C C . ILE A 1 282 ? -9.958 -1.994 58.510 1.00 19.82 314 ILE A C 1
ATOM 2259 O O . ILE A 1 282 ? -9.020 -1.257 58.202 1.00 21.97 314 ILE A O 1
ATOM 2264 N N . CYS A 1 283 ? -10.327 -3.037 57.775 1.00 16.81 315 CYS A N 1
ATOM 2265 C CA . CYS A 1 283 ? -9.737 -3.278 56.473 1.00 14.62 315 CYS A CA 1
ATOM 2266 C C . CYS A 1 283 ? -10.796 -3.061 55.418 1.00 18.52 315 CYS A C 1
ATOM 2267 O O . CYS A 1 283 ? -11.973 -3.348 55.648 1.00 20.23 315 CYS A O 1
ATOM 2270 N N . LEU A 1 284 ? -10.374 -2.544 54.270 1.00 16.37 316 LEU A N 1
ATOM 2271 C CA . LEU A 1 284 ? -11.233 -2.453 53.091 1.00 15.64 316 LEU A CA 1
ATOM 2272 C C . LEU A 1 284 ? -10.652 -3.360 52.015 1.00 19.97 316 LEU A C 1
ATOM 2273 O O . LEU A 1 284 ? -9.446 -3.385 51.807 1.00 16.69 316 LEU A O 1
ATOM 2278 N N . PHE A 1 285 ? -11.505 -4.112 51.326 1.00 14.33 317 PHE A N 1
ATOM 2279 C CA . PHE A 1 285 ? -11.037 -5.069 50.328 1.00 12.39 317 PHE A CA 1
ATOM 2280 C C . PHE A 1 285 ? -12.250 -5.507 49.509 1.00 16.13 317 PHE A C 1
ATOM 2281 O O . PHE A 1 285 ? -13.373 -5.364 49.989 1.00 18.49 317 PHE A O 1
ATOM 2289 N N . PRO A 1 286 ? -12.038 -5.993 48.275 1.00 18.31 318 PRO A N 1
ATOM 2290 C CA . PRO A 1 286 ? -10.768 -5.994 47.533 1.00 19.13 318 PRO A CA 1
ATOM 2291 C C . PRO A 1 286 ? -10.568 -4.656 46.830 1.00 20.63 318 PRO A C 1
ATOM 2292 O O . PRO A 1 286 ? -11.542 -4.019 46.404 1.00 20.01 318 PRO A O 1
ATOM 2296 N N . LEU A 1 287 ? -9.310 -4.244 46.705 1.00 19.10 319 LEU A N 1
ATOM 2297 C CA . LEU A 1 287 ? -8.942 -2.983 46.078 1.00 17.05 319 LEU A CA 1
ATOM 2298 C C . LEU A 1 287 ? -7.868 -3.257 45.025 1.00 17.49 319 LEU A C 1
ATOM 2299 O O . LEU A 1 287 ? -7.037 -4.164 45.188 1.00 16.36 319 LEU A O 1
ATOM 2304 N N . SER A 1 288 ? -7.879 -2.457 43.960 1.00 16.35 320 SER A N 1
ATOM 2305 C CA . SER A 1 288 ? -6.814 -2.469 42.962 1.00 17.56 320 SER A CA 1
ATOM 2306 C C . SER A 1 288 ? -5.477 -2.080 43.585 1.00 13.51 320 SER A C 1
ATOM 2307 O O . SER A 1 288 ? -5.419 -1.177 44.416 1.00 14.64 320 SER A O 1
ATOM 2310 N N . ASP A 1 289 ? -4.403 -2.729 43.154 1.00 15.00 321 ASP A N 1
ATOM 2311 C CA . ASP A 1 289 ? -3.083 -2.339 43.643 1.00 17.73 321 ASP A CA 1
ATOM 2312 C C . ASP A 1 289 ? -2.554 -1.011 43.062 1.00 16.97 321 ASP A C 1
ATOM 2313 O O . ASP A 1 289 ? -1.434 -0.587 43.393 1.00 15.27 321 ASP A O 1
ATOM 2318 N N . LYS A 1 290 ? -3.351 -0.342 42.228 1.00 13.70 322 LYS A N 1
ATOM 2319 C CA . LYS A 1 290 ? -2.943 0.970 41.719 1.00 15.43 322 LYS A CA 1
ATOM 2320 C C . LYS A 1 290 ? -3.457 2.110 42.599 1.00 16.62 322 LYS A C 1
ATOM 2321 O O . LYS A 1 290 ? -3.076 3.269 42.406 1.00 19.34 322 LYS A O 1
ATOM 2327 N N . VAL A 1 291 ? -4.301 1.761 43.571 1.00 14.99 323 VAL A N 1
ATOM 2328 C CA . VAL A 1 291 ? -5.006 2.719 44.424 1.00 15.71 323 VAL A CA 1
ATOM 2329 C C . VAL A 1 291 ? -4.161 3.158 45.614 1.00 13.81 323 VAL A C 1
ATOM 2330 O O . VAL A 1 291 ? -3.774 2.330 46.432 1.00 14.96 323 VAL A O 1
ATOM 2334 N N . SER A 1 292 ? -3.883 4.458 45.716 1.00 16.98 324 SER A N 1
ATOM 2335 C CA . SER A 1 292 ? -3.033 4.970 4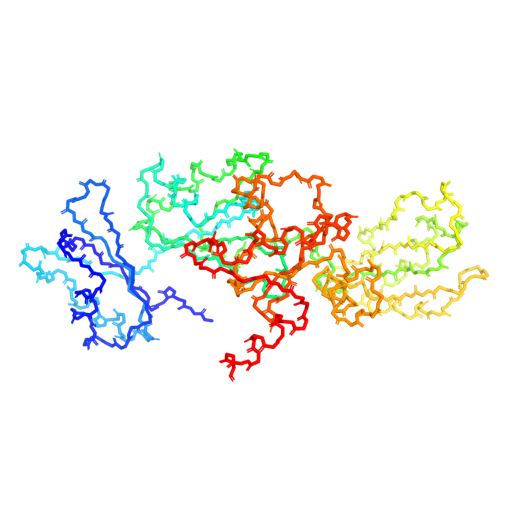6.803 1.00 16.75 324 SER A CA 1
ATOM 2336 C C . SER A 1 292 ? -3.825 5.307 48.067 1.00 16.04 324 SER A C 1
ATOM 2337 O O . SER A 1 292 ? -5.042 5.522 48.022 1.00 16.89 324 SER A O 1
ATOM 2340 N N . PRO A 1 293 ? -3.133 5.385 49.205 1.00 14.37 325 PRO A N 1
ATOM 2341 C CA . PRO A 1 293 ? -3.764 5.873 50.436 1.00 17.29 325 PRO A CA 1
ATOM 2342 C C . PRO A 1 293 ? -4.420 7.236 50.245 1.00 19.54 325 PRO A C 1
ATOM 2343 O O . PRO A 1 293 ? -5.494 7.473 50.815 1.00 17.37 325 PRO A O 1
ATOM 2347 N N . SER A 1 294 ? -3.802 8.114 49.452 1.00 16.78 326 SER A N 1
ATOM 2348 C CA . SER A 1 294 ? -4.387 9.437 49.214 1.00 19.24 326 SER A CA 1
ATOM 2349 C C . SER A 1 294 ? -5.736 9.349 48.513 1.00 20.19 326 SER A C 1
ATOM 2350 O O . SER A 1 294 ? -6.644 10.113 48.822 1.00 20.57 326 SER A O 1
ATOM 2353 N N . LEU A 1 295 ? -5.863 8.426 47.567 1.00 17.03 327 LEU A N 1
ATOM 2354 C CA . LEU A 1 295 ? -7.123 8.257 46.864 1.00 16.59 327 LEU A CA 1
ATOM 2355 C C . LEU A 1 295 ? -8.200 7.726 47.824 1.00 18.61 327 LEU A C 1
ATOM 2356 O O . LEU A 1 295 ? -9.363 8.154 47.788 1.00 19.18 327 LEU A O 1
ATOM 2361 N N . ILE A 1 296 ? -7.811 6.800 48.693 1.00 19.76 328 ILE A N 1
ATOM 2362 C CA . ILE A 1 296 ? -8.737 6.245 49.675 1.00 17.61 328 ILE A CA 1
ATOM 2363 C C . ILE A 1 296 ? -9.171 7.312 50.671 1.00 20.69 328 ILE A C 1
ATOM 2364 O O . ILE A 1 296 ? -10.348 7.400 51.031 1.00 21.62 328 ILE A O 1
ATOM 2369 N N . CYS A 1 297 ? -8.222 8.136 51.100 1.00 19.57 329 CYS A N 1
ATOM 2370 C CA . CYS A 1 297 ? -8.505 9.223 52.037 1.00 19.44 329 CYS A CA 1
ATOM 2371 C C . CYS A 1 297 ? -9.533 10.188 51.437 1.00 22.18 329 CYS A C 1
ATOM 2372 O O . CYS A 1 297 ? -10.493 10.613 52.101 1.00 22.82 329 CYS A O 1
ATOM 2375 N N . GLN A 1 298 ? -9.337 10.516 50.169 1.00 19.71 330 GLN A N 1
ATOM 2376 C CA . GLN A 1 298 ? -10.243 11.415 49.461 1.00 23.40 330 GLN A CA 1
ATOM 2377 C C . GLN A 1 298 ? -11.660 10.838 49.407 1.00 26.67 330 GLN A C 1
ATOM 2378 O O . GLN A 1 298 ? -12.644 11.546 49.662 1.00 25.45 330 GLN A O 1
ATOM 2384 N N . PHE A 1 299 ? -11.751 9.543 49.106 1.00 22.25 331 PHE A N 1
ATOM 2385 C CA . PHE A 1 299 ? -13.023 8.829 49.122 1.00 23.85 331 PHE A CA 1
ATOM 2386 C C . PHE A 1 299 ? -13.693 8.878 50.491 1.00 22.64 331 PHE A C 1
ATOM 2387 O O . PHE A 1 299 ? -14.890 9.137 50.582 1.00 23.06 331 PHE A O 1
ATOM 2395 N N . LEU A 1 300 ? -12.938 8.636 51.561 1.00 18.47 332 LEU A N 1
ATOM 2396 C CA . LEU A 1 300 ? -13.529 8.661 52.898 1.00 20.39 332 LEU A CA 1
ATOM 2397 C C . LEU A 1 300 ? -14.047 10.046 53.277 1.00 26.98 332 LEU A C 1
ATOM 2398 O O . LEU A 1 300 ? -15.079 10.171 53.951 1.00 24.87 332 LEU A O 1
ATOM 2403 N N . GLN A 1 301 ? -13.323 11.084 52.861 1.00 24.04 333 GLN A N 1
ATOM 2404 C CA . GLN A 1 301 ? -13.713 12.452 53.191 1.00 28.40 333 GLN A CA 1
ATOM 2405 C C . GLN A 1 301 ? -14.871 12.957 52.339 1.00 30.64 333 GLN A C 1
ATOM 2406 O O . GLN A 1 301 ? -15.820 13.538 52.872 1.00 29.85 333 GLN A O 1
ATOM 2412 N N . GLU A 1 302 ? -14.797 12.737 51.027 1.00 25.69 334 GLU A N 1
ATOM 2413 C CA . GLU A 1 302 ? -15.756 13.329 50.091 1.00 28.94 334 GLU A CA 1
ATOM 2414 C C . GLU A 1 302 ? -17.037 12.522 49.921 1.00 34.19 334 GLU A C 1
ATOM 2415 O O . GLU A 1 302 ? -18.112 13.094 49.731 1.00 37.91 334 GLU A O 1
ATOM 2421 N N . GLU A 1 303 ? -16.925 11.199 49.975 1.00 29.64 335 GLU A N 1
ATOM 2422 C CA . GLU A 1 303 ? -18.080 10.335 49.760 1.00 29.82 335 GLU A CA 1
ATOM 2423 C C . GLU A 1 303 ? -18.708 9.853 51.069 1.00 30.44 335 GLU A C 1
ATOM 2424 O O . GLU A 1 303 ? -19.929 9.729 51.167 1.00 33.66 335 GLU A O 1
ATOM 2430 N N . ILE A 1 304 ? -17.882 9.582 52.076 1.00 21.31 336 ILE A N 1
ATOM 2431 C CA . ILE A 1 304 ? -18.389 9.031 53.326 1.00 21.97 336 ILE A CA 1
ATOM 2432 C C . ILE A 1 304 ? -18.545 10.138 54.378 1.00 25.42 336 ILE A C 1
ATOM 2433 O O . ILE A 1 304 ? -19.149 9.928 55.435 1.00 29.21 336 ILE A O 1
ATOM 2438 N N . HIS A 1 305 ? -18.004 11.317 54.067 1.00 23.30 337 HIS A N 1
ATOM 2439 C CA . HIS A 1 305 ? -18.133 12.510 54.912 1.00 27.51 337 HIS A CA 1
ATOM 2440 C C . HIS A 1 305 ? -17.466 12.346 56.273 1.00 32.83 337 HIS A C 1
ATOM 2441 O O . HIS A 1 305 ? -17.923 12.876 57.289 1.00 35.07 337 HIS A O 1
ATOM 2448 N N . ILE A 1 306 ? -16.359 11.611 56.257 1.00 28.34 338 ILE A N 1
ATOM 2449 C CA . ILE A 1 306 ? -15.511 11.436 57.415 1.00 28.68 338 ILE A CA 1
ATOM 2450 C C . ILE A 1 306 ? -14.582 12.647 57.486 1.00 32.51 338 ILE A C 1
ATOM 2451 O O . ILE A 1 306 ? -14.106 13.133 56.457 1.00 32.53 338 ILE A O 1
ATOM 2456 N N . ASN A 1 307 ? -14.340 13.149 58.690 1.00 32.76 339 ASN A N 1
ATOM 2457 C CA . ASN A 1 307 ? -13.388 14.231 58.869 1.00 36.82 339 ASN A CA 1
ATOM 2458 C C . ASN A 1 307 ? -11.949 13.715 58.787 1.00 34.00 339 ASN A C 1
ATOM 2459 O O . ASN A 1 307 ? -11.629 12.646 59.314 1.00 31.99 339 ASN A O 1
ATOM 2464 N N . GLU A 1 308 ? -11.095 14.482 58.119 1.00 33.25 340 GLU A N 1
ATOM 2465 C CA . GLU A 1 308 ? -9.692 14.138 57.924 1.00 37.24 340 GLU A CA 1
ATOM 2466 C C . GLU A 1 308 ? -9.005 13.698 59.215 1.00 37.04 340 GLU A C 1
ATOM 2467 O O . GLU A 1 308 ? -8.219 12.749 59.218 1.00 36.46 340 GLU A O 1
ATOM 2473 N N . LYS A 1 309 ? -9.319 14.366 60.319 1.00 36.97 341 LYS A N 1
ATOM 2474 C CA . LYS A 1 309 ? -8.635 14.070 61.573 1.00 42.24 341 LYS A CA 1
ATOM 2475 C C . LYS A 1 309 ? -9.259 12.91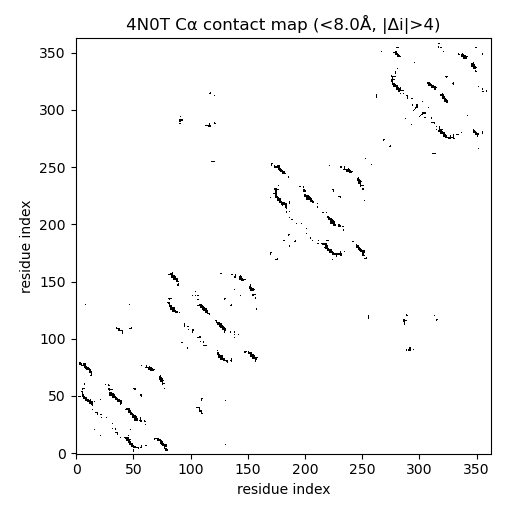3 62.350 1.00 37.85 341 LYS A C 1
ATOM 2476 O O . LYS A 1 309 ? -8.784 12.567 63.432 1.00 39.55 341 LYS A O 1
ATOM 2482 N N . ASP A 1 310 ? -10.316 12.314 61.807 1.00 30.99 342 ASP A N 1
ATOM 2483 C CA . ASP A 1 310 ? -10.847 11.080 62.378 1.00 28.89 342 ASP A CA 1
ATOM 2484 C C . ASP A 1 310 ? -10.011 9.911 61.874 1.00 23.76 342 ASP A C 1
ATOM 2485 O O . ASP A 1 310 ? -10.066 8.801 62.410 1.00 24.90 342 ASP A O 1
ATOM 2490 N N . ILE A 1 311 ? -9.235 10.171 60.828 1.00 26.68 343 ILE A N 1
ATOM 2491 C CA . ILE A 1 311 ? -8.395 9.147 60.232 1.00 26.00 343 ILE A CA 1
ATOM 2492 C C . ILE A 1 311 ? -6.951 9.326 60.693 1.00 26.42 343 ILE A C 1
ATOM 2493 O O . ILE A 1 311 ? -6.328 10.351 60.414 1.00 32.61 343 ILE A O 1
ATOM 2498 N N . ARG A 1 312 ? -6.426 8.331 61.402 1.00 22.85 344 ARG A N 1
ATOM 2499 C CA . ARG A 1 312 ? -5.047 8.374 61.886 1.00 26.68 344 ARG A CA 1
ATOM 2500 C C . ARG A 1 312 ? -4.051 8.025 60.777 1.00 31.53 344 ARG A C 1
ATOM 2501 O O . ARG A 1 312 ? -3.066 8.745 60.552 1.00 27.84 344 ARG A O 1
ATOM 2509 N N . LYS A 1 313 ? -4.313 6.922 60.077 1.00 25.11 345 LYS A N 1
ATOM 2510 C CA . LYS A 1 313 ? -3.378 6.426 59.073 1.00 23.11 345 LYS A CA 1
ATOM 2511 C C . LYS A 1 313 ? -4.074 5.481 58.090 1.00 18.47 345 LYS A C 1
ATOM 2512 O O . LYS A 1 313 ? -4.994 4.759 58.475 1.00 20.56 345 LYS A O 1
ATOM 2518 N N . ILE A 1 314 ? -3.627 5.490 56.832 1.00 17.60 346 ILE A N 1
ATOM 2519 C CA . ILE A 1 314 ? -4.082 4.503 55.844 1.00 16.84 346 ILE A CA 1
ATOM 2520 C C . ILE A 1 314 ? -2.864 3.769 55.275 1.00 14.14 346 ILE A C 1
ATOM 2521 O O . ILE A 1 314 ? -1.926 4.405 54.779 1.00 17.86 346 ILE A O 1
ATOM 2526 N N . LEU A 1 315 ? -2.893 2.441 55.342 1.00 14.60 347 LEU A N 1
ATOM 2527 C CA . LEU A 1 315 ? -1.778 1.598 54.919 1.00 15.76 347 LEU A CA 1
ATOM 2528 C C . LEU A 1 315 ? -2.263 0.597 53.881 1.00 18.49 347 LEU A C 1
ATOM 2529 O O . LEU A 1 315 ? -3.328 -0.012 54.036 1.00 18.90 347 LEU A O 1
ATOM 2534 N N . LEU A 1 316 ? -1.484 0.400 52.826 1.00 14.58 348 LEU A N 1
ATOM 2535 C CA . LEU A 1 316 ? -1.851 -0.622 51.848 1.00 11.54 348 LEU A CA 1
ATOM 2536 C C . LEU A 1 316 ? -1.376 -1.996 52.297 1.00 15.00 348 LEU A C 1
ATOM 2537 O O . LEU A 1 316 ? -0.306 -2.145 52.932 1.00 13.60 348 LEU A O 1
ATOM 2542 N N . VAL A 1 317 ? -2.191 -3.001 52.005 1.00 14.00 349 VAL A N 1
ATOM 2543 C CA . VAL A 1 317 ? -1.820 -4.392 52.229 1.00 13.47 349 VAL A CA 1
ATOM 2544 C C . VAL A 1 317 ? -2.135 -5.114 50.914 1.00 14.78 349 VAL A C 1
ATOM 2545 O O . VAL A 1 317 ? -3.095 -5.897 50.815 1.00 14.50 349 VAL A O 1
ATOM 2549 N N . SER A 1 318 ? -1.333 -4.858 49.887 1.00 15.44 350 SER A N 1
ATOM 2550 C CA . SER A 1 318 ? -1.707 -5.312 48.549 1.00 14.69 350 SER A CA 1
ATOM 2551 C C . SER A 1 318 ? -1.598 -6.821 48.393 1.00 16.92 350 SER A C 1
ATOM 2552 O O . SER A 1 318 ? -2.217 -7.390 47.486 1.00 18.03 350 SER A O 1
ATOM 2555 N N . ASP A 1 319 ? -0.855 -7.479 49.285 1.00 18.00 351 ASP A N 1
ATOM 2556 C CA . ASP A 1 319 ? -0.754 -8.938 49.227 1.00 19.82 351 ASP A CA 1
ATOM 2557 C C . ASP A 1 319 ? -2.069 -9.625 49.595 1.00 18.74 351 ASP A C 1
ATOM 2558 O O . ASP A 1 319 ? -2.250 -10.807 49.319 1.00 23.86 351 ASP A O 1
ATOM 2563 N N . PHE A 1 320 ? -2.988 -8.874 50.191 1.00 16.37 352 PHE A N 1
ATOM 2564 C CA . PHE A 1 320 ? -4.351 -9.367 50.401 1.00 18.89 352 PHE A CA 1
ATOM 2565 C C . PHE A 1 320 ? -5.385 -8.493 49.696 1.00 18.06 352 PHE A C 1
ATOM 2566 O O . PHE A 1 320 ? -6.551 -8.480 50.093 1.00 18.40 352 PHE A O 1
ATOM 2574 N N . ASN A 1 321 ? -4.952 -7.774 48.657 1.00 14.71 353 ASN A N 1
ATOM 2575 C CA . ASN A 1 321 ? -5.827 -6.860 47.909 1.00 15.55 353 ASN A CA 1
ATOM 2576 C C . ASN A 1 321 ? -6.604 -5.886 48.796 1.00 15.13 353 ASN A C 1
ATOM 2577 O O . ASN A 1 321 ? -7.786 -5.615 48.561 1.00 16.13 353 ASN A O 1
ATOM 2582 N N . GLY A 1 322 ? -5.950 -5.359 49.824 1.00 12.93 354 GLY A N 1
ATOM 2583 C CA . GLY A 1 322 ? -6.648 -4.526 50.787 1.00 14.04 354 GLY A CA 1
ATOM 2584 C C . GLY A 1 322 ? -5.905 -3.297 51.275 1.00 15.50 354 GLY A C 1
ATOM 2585 O O . GLY A 1 322 ? -4.811 -2.973 50.806 1.00 13.12 354 GLY A O 1
ATOM 2586 N N . ALA A 1 323 ? -6.545 -2.585 52.195 1.00 14.96 355 ALA A N 1
ATOM 2587 C CA . ALA A 1 323 ? -5.933 -1.453 52.874 1.00 14.67 355 ALA A CA 1
ATOM 2588 C C . ALA A 1 323 ? -6.429 -1.466 54.306 1.00 18.33 355 ALA A C 1
ATOM 2589 O O . ALA A 1 323 ? -7.554 -1.904 54.589 1.00 16.75 355 ALA A O 1
ATOM 2591 N N . ILE A 1 324 ? -5.570 -1.007 55.207 1.00 13.97 356 ILE A N 1
ATOM 2592 C CA . ILE A 1 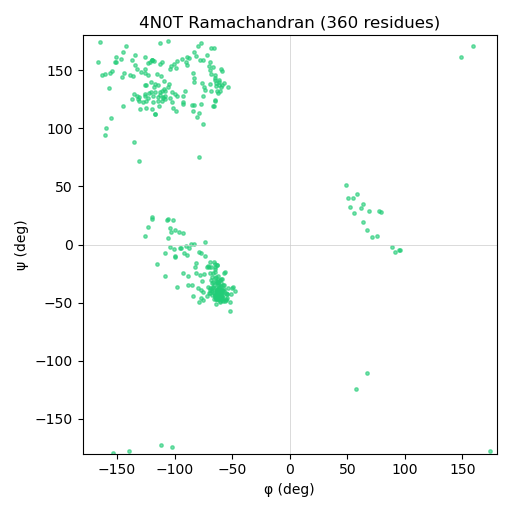324 ? -5.928 -0.842 56.605 1.00 16.22 356 ILE A CA 1
ATOM 2593 C C . ILE A 1 324 ? -6.190 0.630 56.861 1.00 15.74 356 ILE A C 1
ATOM 2594 O O . ILE A 1 324 ? -5.405 1.501 56.459 1.00 18.00 356 ILE A O 1
ATOM 2599 N N . ILE A 1 325 ? -7.322 0.911 57.502 1.00 15.58 357 ILE A N 1
ATOM 2600 C CA . ILE A 1 325 ? -7.639 2.271 57.906 1.00 16.94 357 ILE A CA 1
ATOM 2601 C C . ILE A 1 325 ? -7.624 2.302 59.421 1.00 15.81 357 ILE A C 1
ATOM 2602 O O . ILE A 1 325 ? -8.381 1.576 60.066 1.00 17.84 357 ILE A O 1
ATOM 2607 N N . ILE A 1 326 ? -6.748 3.116 59.996 1.00 17.22 358 ILE A N 1
ATOM 2608 C CA . ILE A 1 326 ? -6.669 3.198 61.450 1.00 15.85 358 ILE A CA 1
ATOM 2609 C C . ILE A 1 326 ? -7.382 4.467 61.873 1.00 18.19 358 ILE A C 1
ATOM 2610 O O . ILE A 1 326 ? -7.067 5.562 61.385 1.00 20.33 358 ILE A O 1
ATOM 2615 N N . PHE A 1 327 ? -8.384 4.312 62.736 1.00 20.47 359 PHE A N 1
ATOM 2616 C CA . PHE A 1 327 ? -9.152 5.456 63.209 1.00 20.18 359 PHE A CA 1
ATOM 2617 C C . PHE A 1 327 ? -8.685 5.833 64.612 1.00 28.17 359 PHE A C 1
ATOM 2618 O O . PHE A 1 327 ? -7.735 5.248 65.122 1.00 25.65 359 PHE A O 1
ATOM 2626 N N . ARG A 1 328 ? -9.362 6.791 65.239 1.00 35.03 360 ARG A N 1
ATOM 2627 C CA . ARG A 1 328 ? -8.880 7.316 66.522 1.00 40.97 360 ARG A CA 1
ATOM 2628 C C . ARG A 1 328 ? -9.467 6.619 67.745 1.00 40.23 360 ARG A C 1
ATOM 2629 O O . ARG A 1 328 ? -8.848 6.618 68.811 1.00 38.57 360 ARG A O 1
ATOM 2637 N N . ASP A 1 329 ? -10.650 6.023 67.599 1.00 39.12 361 ASP A N 1
ATOM 2638 C CA . ASP A 1 329 ? -11.182 5.143 68.643 1.00 39.62 361 ASP A CA 1
ATOM 2639 C C . ASP A 1 329 ? -11.982 3.964 68.085 1.00 38.49 361 ASP A C 1
ATOM 2640 O O . ASP A 1 329 ? -12.359 3.957 66.910 1.00 40.94 361 ASP A O 1
ATOM 2645 N N . SER A 1 330 ? -12.233 2.974 68.939 1.00 37.33 362 SER A N 1
ATOM 2646 C CA . SER A 1 330 ? -12.924 1.744 68.554 1.00 39.41 362 SER A CA 1
ATOM 2647 C C . SER A 1 330 ? -14.392 1.962 68.201 1.00 41.08 362 SER A C 1
ATOM 2648 O O . SER A 1 330 ? -14.971 1.204 67.418 1.00 36.27 362 SER A O 1
ATOM 2651 N N . LYS A 1 331 ? -14.994 2.988 68.792 1.00 46.05 363 LYS A N 1
ATOM 2652 C CA . LYS A 1 331 ? -16.396 3.282 68.532 1.00 45.71 363 LYS A CA 1
ATOM 2653 C C . LYS A 1 331 ? -16.561 3.858 67.131 1.00 38.05 363 LYS A C 1
ATOM 2654 O O . LYS A 1 331 ? -17.466 3.463 66.401 1.00 34.77 363 LYS A O 1
ATOM 2660 N N . PHE A 1 332 ? -15.677 4.781 66.758 1.00 33.25 364 PHE A N 1
ATOM 2661 C CA . PHE A 1 332 ? -15.691 5.337 65.407 1.00 34.62 364 PHE A CA 1
ATOM 2662 C C . PHE A 1 332 ? -15.382 4.232 64.395 1.00 32.14 364 PHE A C 1
ATOM 2663 O O . PHE A 1 332 ? -16.048 4.114 63.360 1.00 27.88 364 PHE A O 1
ATOM 2671 N N . ALA A 1 333 ? -14.378 3.415 64.702 1.00 29.87 365 ALA A N 1
ATOM 2672 C CA . ALA A 1 333 ? -14.025 2.297 63.831 1.00 27.90 365 ALA A CA 1
ATOM 2673 C C . ALA A 1 333 ? -15.209 1.351 63.617 1.00 27.80 365 ALA A C 1
ATOM 2674 O O . ALA A 1 333 ? -15.463 0.915 62.495 1.00 24.23 365 ALA A O 1
ATOM 2676 N N . ALA A 1 334 ? -15.930 1.037 64.691 1.00 27.85 366 ALA A N 1
ATOM 2677 C CA . ALA A 1 334 ? -17.091 0.150 64.584 1.00 28.40 366 ALA A CA 1
ATOM 2678 C C . ALA A 1 334 ? -18.177 0.715 63.669 1.00 25.83 366 ALA A C 1
ATOM 2679 O O . ALA A 1 334 ? -18.784 -0.018 62.878 1.00 25.49 366 ALA A O 1
ATOM 2681 N N . LYS A 1 335 ? -18.422 2.014 63.775 1.00 24.34 367 LYS A N 1
ATOM 2682 C CA . LYS A 1 335 ? -19.427 2.647 62.924 1.00 26.77 367 LYS A CA 1
ATOM 2683 C C . LYS A 1 335 ? -18.970 2.683 61.472 1.00 29.95 367 LYS A C 1
ATOM 2684 O O . LYS A 1 335 ? -19.775 2.507 60.546 1.00 27.85 367 LYS A O 1
ATOM 2690 N N . MET A 1 336 ? -17.677 2.919 61.268 1.00 26.33 368 MET A N 1
ATOM 2691 C CA . MET A 1 336 ? -17.124 2.905 59.921 1.00 20.96 368 MET A CA 1
ATOM 2692 C C . MET A 1 336 ? -17.194 1.514 59.313 1.00 21.72 368 MET A C 1
ATOM 2693 O O . MET A 1 336 ? -17.413 1.371 58.113 1.00 23.86 368 MET A O 1
ATOM 2698 N N . LEU A 1 337 ? -17.025 0.490 60.146 1.00 19.42 369 LEU A N 1
ATOM 2699 C CA . LEU A 1 337 ? -17.156 -0.891 59.688 1.00 20.31 369 LEU A CA 1
ATOM 2700 C C . LEU A 1 337 ? -18.527 -1.089 59.051 1.00 25.78 369 LEU A C 1
ATOM 2701 O O . LEU A 1 337 ? -18.655 -1.617 57.943 1.00 25.41 369 LEU A O 1
ATOM 2706 N N . MET A 1 338 ? -19.555 -0.643 59.760 1.00 24.84 370 MET A N 1
ATOM 2707 C CA . MET A 1 338 ? -20.925 -0.759 59.265 1.00 24.45 370 MET A CA 1
ATOM 2708 C C . MET A 1 338 ? -21.178 0.050 57.987 1.00 22.13 370 MET A C 1
ATOM 2709 O O . MET A 1 338 ? -21.718 -0.471 57.005 1.00 26.99 370 MET A O 1
ATOM 2714 N N . ILE A 1 339 ? -20.806 1.327 58.016 1.00 21.31 371 ILE A N 1
ATOM 2715 C CA . ILE A 1 339 ? -21.021 2.221 56.880 1.00 22.37 371 ILE A CA 1
ATOM 2716 C C . ILE A 1 339 ? -20.287 1.763 55.617 1.00 25.87 371 ILE A C 1
ATOM 2717 O O . ILE A 1 339 ? -20.831 1.795 54.516 1.00 22.53 371 ILE A O 1
ATOM 2722 N N . LEU A 1 340 ? -19.039 1.335 55.763 1.00 21.85 372 LEU A N 1
ATOM 2723 C CA . LEU A 1 340 ? -18.245 1.057 54.568 1.00 19.14 372 LEU A CA 1
ATOM 2724 C C . LEU A 1 340 ? -18.557 -0.272 53.885 1.00 22.86 372 LEU A C 1
ATOM 2725 O O . LEU A 1 340 ? -18.338 -0.414 52.682 1.00 24.30 372 LEU A O 1
ATOM 2730 N N . ASN A 1 341 ? -19.049 -1.252 54.640 1.00 23.59 373 ASN A N 1
ATOM 2731 C CA . ASN A 1 341 ? -19.268 -2.576 54.062 1.00 25.68 373 ASN A CA 1
ATOM 2732 C C . ASN A 1 341 ? -20.365 -2.487 53.012 1.00 22.43 373 ASN A C 1
ATOM 2733 O O . ASN A 1 341 ? -21.496 -2.096 53.321 1.00 23.54 373 ASN A O 1
ATOM 2738 N N . GLY A 1 342 ? -20.033 -2.822 51.772 1.00 21.33 374 GLY A N 1
ATOM 2739 C CA . GLY A 1 342 ? -21.007 -2.752 50.700 1.00 21.79 374 GLY A CA 1
ATOM 2740 C C . GLY A 1 342 ? -21.091 -1.411 49.982 1.00 23.72 374 GLY A C 1
ATOM 2741 O O . GLY A 1 342 ? -21.867 -1.251 49.027 1.00 25.07 374 GLY A O 1
ATOM 2742 N N . SER A 1 343 ? -20.308 -0.437 50.433 1.00 22.03 375 SER A N 1
ATOM 2743 C CA . SER A 1 343 ? -20.217 0.842 49.736 1.00 20.90 375 SER A CA 1
ATOM 2744 C C . SER A 1 343 ? -19.522 0.654 48.381 1.00 22.82 375 SER A C 1
ATOM 2745 O O . SER A 1 343 ? -18.972 -0.416 48.099 1.00 19.14 375 SER A O 1
ATOM 2748 N N . GLN A 1 344 ? -19.561 1.679 47.531 1.00 21.94 376 GLN A N 1
ATOM 2749 C CA . GLN A 1 344 ? -18.921 1.589 46.223 1.00 26.30 376 GLN A CA 1
ATOM 2750 C C . GLN A 1 344 ? -17.669 2.452 46.164 1.00 25.38 376 GLN A C 1
ATOM 2751 O O . GLN A 1 344 ? -17.688 3.624 46.561 1.00 26.22 376 GLN A O 1
ATOM 2757 N N . PHE A 1 345 ? -16.585 1.864 45.665 1.00 25.30 377 PHE A N 1
ATOM 2758 C CA . PHE A 1 345 ? -15.338 2.587 45.460 1.00 25.41 377 PHE A CA 1
ATOM 2759 C C . PHE A 1 345 ? -14.830 2.276 44.056 1.00 20.36 377 PHE A C 1
ATOM 2760 O O . PHE A 1 345 ? -14.670 1.104 43.694 1.00 22.32 377 PHE A O 1
ATOM 2768 N N . GLN A 1 346 ? -14.590 3.327 43.272 1.00 23.46 378 GLN A N 1
ATOM 2769 C CA . GLN A 1 346 ? -14.138 3.195 41.888 1.00 29.95 378 GLN A CA 1
ATOM 2770 C C . GLN A 1 346 ? -15.084 2.311 41.078 1.00 34.12 378 GLN A C 1
ATOM 2771 O O . GLN A 1 346 ? -14.644 1.486 40.277 1.00 36.42 378 GLN A O 1
ATOM 2777 N N . GLY A 1 347 ? -16.385 2.480 41.309 1.00 32.49 379 GLY A N 1
ATOM 2778 C CA . GLY A 1 347 ? -17.391 1.741 40.570 1.00 31.70 379 GLY A CA 1
ATOM 2779 C C . GLY A 1 347 ? -17.564 0.292 40.987 1.00 32.29 379 GLY A C 1
ATOM 2780 O O . GLY A 1 347 ? -18.305 -0.451 40.342 1.00 35.15 379 GLY A O 1
ATOM 2781 N N . LYS A 1 348 ? -16.904 -0.118 42.068 1.00 26.36 380 LYS A N 1
ATOM 2782 C CA . LYS A 1 348 ? -16.985 -1.508 42.511 1.00 27.80 380 LYS A CA 1
ATOM 2783 C C . LYS A 1 348 ? -17.418 -1.572 43.967 1.00 26.75 380 LYS A C 1
ATOM 2784 O O . LYS A 1 348 ? -17.077 -0.688 44.750 1.00 26.93 380 LYS A O 1
ATOM 2790 N N . VAL A 1 349 ? -18.147 -2.621 44.338 1.00 25.45 381 VAL A N 1
ATOM 2791 C CA . VAL A 1 349 ? -18.544 -2.796 45.730 1.00 23.16 381 VAL A CA 1
ATOM 2792 C C . VAL A 1 349 ? -17.333 -3.259 46.547 1.00 23.87 381 VAL A C 1
ATOM 2793 O O . VAL A 1 349 ? -16.567 -4.115 46.103 1.00 29.10 381 VAL A O 1
ATOM 2797 N N . ILE A 1 350 ? -17.141 -2.668 47.722 1.00 18.96 382 ILE A N 1
ATOM 2798 C CA . ILE A 1 350 ? -16.056 -3.083 48.598 1.00 19.78 382 ILE A CA 1
ATOM 2799 C C . ILE A 1 350 ? -16.629 -3.617 49.897 1.00 22.46 382 ILE A C 1
ATOM 2800 O O . ILE A 1 350 ? -17.777 -3.306 50.265 1.00 24.84 382 ILE A O 1
ATOM 2805 N N . ARG A 1 351 ? -15.830 -4.423 50.583 1.00 17.81 383 ARG A N 1
ATOM 2806 C CA . ARG A 1 351 ? -16.205 -4.986 51.866 1.00 18.60 383 ARG A CA 1
ATOM 2807 C C . ARG A 1 351 ? -15.343 -4.364 52.954 1.00 23.17 383 ARG A C 1
ATOM 2808 O O . ARG A 1 351 ? -14.246 -3.861 52.680 1.00 19.22 383 ARG A O 1
ATOM 2816 N N . SER A 1 352 ? -15.844 -4.396 54.181 1.00 19.88 384 SER A N 1
ATOM 2817 C CA . SER A 1 352 ? -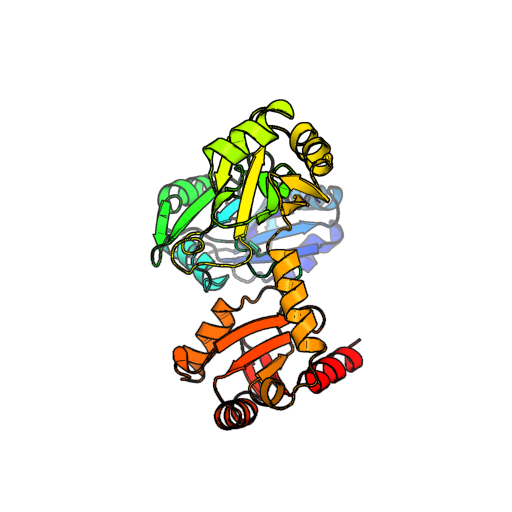15.061 -4.002 55.342 1.00 20.81 384 SER A CA 1
ATOM 2818 C C . SER A 1 352 ? -14.967 -5.206 56.266 1.00 24.33 384 SER A C 1
ATOM 2819 O O . SER A 1 352 ? -15.789 -6.126 56.189 1.00 24.13 384 SER A O 1
ATOM 2822 N N . GLY A 1 353 ? -13.973 -5.220 57.145 1.00 19.63 385 GLY A N 1
ATOM 2823 C CA . GLY A 1 353 ? -13.823 -6.353 58.037 1.00 22.09 385 GLY A CA 1
ATOM 2824 C C . GLY A 1 353 ? -12.551 -6.220 58.831 1.00 23.40 385 GLY A C 1
ATOM 2825 O O . GLY A 1 353 ? -11.839 -5.221 58.698 1.00 20.86 385 GLY A O 1
ATOM 2826 N N . THR A 1 354 ? -12.267 -7.218 59.660 1.00 20.65 386 THR A N 1
ATOM 2827 C CA . THR A 1 354 ? -11.012 -7.253 60.395 1.00 22.62 386 THR A CA 1
ATOM 2828 C C . THR A 1 354 ? -9.895 -7.687 59.464 1.00 17.10 386 THR A C 1
ATOM 2829 O O . THR A 1 354 ? -10.145 -8.075 58.311 1.00 16.37 386 THR A O 1
ATOM 2833 N N . ILE A 1 355 ? -8.658 -7.642 59.967 1.00 18.42 387 ILE A N 1
ATOM 2834 C CA . ILE A 1 355 ? -7.544 -8.193 59.213 1.00 17.28 387 ILE A CA 1
ATOM 2835 C C . ILE A 1 355 ? -7.815 -9.644 58.817 1.00 18.66 387 ILE A C 1
ATOM 2836 O O . ILE A 1 355 ? -7.611 -10.026 57.671 1.00 17.18 387 ILE A O 1
ATOM 2841 N N . ASN A 1 356 ? -8.301 -10.455 59.754 1.00 22.40 388 ASN A N 1
ATOM 2842 C CA . ASN A 1 356 ? -8.554 -11.857 59.437 1.00 20.34 388 ASN A CA 1
ATOM 2843 C C . ASN A 1 356 ? -9.687 -12.052 58.420 1.00 20.95 388 ASN A C 1
ATOM 2844 O O . ASN A 1 356 ? -9.639 -12.986 57.610 1.00 23.30 388 ASN A O 1
ATOM 2849 N N . ASP A 1 357 ? -10.679 -11.162 58.441 1.00 21.55 389 ASP A N 1
ATOM 2850 C CA . ASP A 1 357 ? -11.743 -11.181 57.426 1.00 18.80 389 ASP A CA 1
ATOM 2851 C C . ASP A 1 357 ? -11.149 -10.931 56.043 1.00 21.45 389 ASP A C 1
ATOM 2852 O O . ASP A 1 357 ? -11.487 -11.596 55.059 1.00 21.82 389 ASP A O 1
ATOM 2857 N N . MET A 1 358 ? -10.275 -9.934 55.973 1.00 19.19 390 MET A N 1
ATOM 2858 C CA . MET A 1 358 ? -9.605 -9.602 54.726 1.00 16.23 390 MET A CA 1
ATOM 2859 C C . MET A 1 358 ? -8.812 -10.798 54.213 1.00 15.85 390 MET A C 1
ATOM 2860 O O . MET A 1 358 ? -8.879 -11.131 53.033 1.00 17.19 390 MET A O 1
ATOM 2865 N N . LYS A 1 359 ? -8.078 -11.455 55.109 1.00 18.43 391 LYS A N 1
ATOM 2866 C CA . LYS A 1 359 ? -7.278 -12.619 54.732 1.00 19.39 391 LYS A CA 1
ATOM 2867 C C . LYS A 1 359 ? -8.160 -13.781 54.280 1.00 20.83 391 LYS A C 1
ATOM 2868 O O . LYS A 1 359 ? -7.873 -14.430 53.271 1.00 23.80 391 LYS A O 1
ATOM 2874 N N . ARG A 1 360 ? -9.228 -14.042 55.029 1.00 22.42 392 ARG A N 1
ATOM 2875 C CA . ARG A 1 360 ? -10.151 -15.125 54.668 1.00 25.14 392 ARG A CA 1
ATOM 2876 C C . ARG A 1 360 ? -10.771 -14.904 53.292 1.00 24.31 392 ARG A C 1
ATOM 2877 O O . ARG A 1 360 ? -10.847 -15.828 52.473 1.00 26.84 392 ARG A O 1
ATOM 2885 N N . TYR A 1 361 ? -11.191 -13.671 53.026 1.00 21.82 393 TYR A N 1
ATOM 2886 C CA . TYR A 1 361 ? -11.757 -13.340 51.724 1.00 20.80 393 TYR A CA 1
ATOM 2887 C C . TYR A 1 361 ? -10.746 -13.578 50.615 1.00 24.55 393 TYR A C 1
ATOM 2888 O O . TYR A 1 361 ? -11.069 -14.169 49.583 1.00 22.83 393 TYR A O 1
ATOM 2897 N N . TYR A 1 362 ? -9.509 -13.132 50.837 1.00 20.69 394 TYR A N 1
ATOM 2898 C CA . TYR A 1 362 ? -8.462 -13.326 49.852 1.00 20.67 394 TYR A CA 1
ATOM 2899 C C . TYR A 1 362 ? -8.208 -14.809 49.597 1.00 21.41 394 TYR A C 1
ATOM 2900 O O . TYR A 1 362 ? -8.110 -15.230 48.441 1.00 24.53 394 TYR A O 1
ATOM 2909 N N . ASN A 1 363 ? -8.098 -15.590 50.671 1.00 24.60 395 ASN A N 1
ATOM 2910 C CA . ASN A 1 363 ? -7.817 -17.020 50.546 1.00 24.51 395 ASN A CA 1
ATOM 2911 C C . ASN A 1 363 ? -8.884 -17.736 49.713 1.00 31.39 395 ASN A C 1
ATOM 2912 O O . ASN A 1 363 ? -8.563 -18.591 48.882 1.00 31.00 395 ASN A O 1
ATOM 2917 N N . ASN A 1 364 ? -10.143 -17.351 49.921 1.00 29.24 396 ASN A N 1
ATOM 2918 C CA . ASN A 1 364 ? -11.270 -17.920 49.173 1.00 36.11 396 ASN A CA 1
ATOM 2919 C C . ASN A 1 364 ? -11.229 -17.647 47.669 1.00 38.89 396 ASN A C 1
ATOM 2920 O O . ASN A 1 364 ? -11.673 -18.474 46.875 1.00 41.73 396 ASN A O 1
ATOM 2925 N N . GLN A 1 365 ? -10.703 -16.490 47.276 1.00 35.41 397 GLN A N 1
ATOM 2926 C CA . GLN A 1 365 ? -10.611 -16.136 45.860 1.00 35.50 397 GLN A CA 1
ATOM 2927 C C . GLN A 1 365 ? -9.471 -16.886 45.164 1.00 41.75 397 GLN A C 1
ATOM 2928 O O . GLN A 1 365 ? -9.551 -17.193 43.971 1.00 43.39 397 GLN A O 1
ATOM 2934 N N . GLN A 1 366 ? -8.412 -17.176 45.914 1.00 44.87 398 GLN A N 1
ATOM 2935 C CA . GLN A 1 366 ? -7.244 -17.866 45.367 1.00 49.09 398 GLN A CA 1
ATOM 2936 C C . GLN A 1 366 ? -7.551 -19.311 44.990 1.00 53.93 398 GLN A C 1
ATOM 2937 O O . GLN A 1 366 ? -7.937 -20.113 45.839 1.00 57.93 398 GLN A O 1
#

B-factor: mean 40.87, std 32.99, range [9.98, 176.08]

Foldseek 3Di:
DDQLLQKKKKPFAALPDDQVNVCVVQVVLAAWDDKFKWAALVRRGIMMMTGHPDNSSLVSVQVQQQPADPNTGMGMGRQPLFKKKKWFDDPQDDPVNVCVVLVVVSWHWGDKDFDFCQLPLPGTMIMIGTRDNVSLVVCQVPQQQDADPNTGMHMGRDDVVPDDQDPCNLLVQQFKKKKKFDFLVCQDPVNVCVVQCVLAAWDDKAFDPDPVVVRHRMGMIMTGHPDNRSLVVSQVLAQPDDPNTGMGMDRDDDDSVVQVVVVVCVLPDPPPQQQLQKKKKDQAGSRDHPVNVLCCCCPVVVDDSQQWDDKADDVVLNMIMTGGDGNVVNVVCQVVQAQDDDPNHGMGMGGSVVSVVVSVVVD

Solvent-accessible surface area: 20630 Å² total; per-residue (Å²): 201,88,99,77,91,17,0,0,18,0,88,43,0,20,112,76,35,64,88,77,79,0,69,127,58,0,108,167,19,13,76,30,89,80,1,29,32,15,41,6,106,181,117,101,29,51,16,0,5,0,6,0,38,149,86,108,5,0,76,31,0,38,95,65,42,106,110,92,5,66,177,37,90,0,75,5,44,72,4,71,84,7,18,0,66,0,30,50,3,0,39,22,40,35,82,186,51,0,89,53,24,0,114,114,27,100,4,17,9,7,11,9,53,37,17,34,6,106,178,30,45,77,99,66,42,0,63,0,2,0,17,34,85,124,34,1,126,86,0,38,125,96,5,77,37,68,154,23,124,76,77,57,1,39,1,86,39,29,62,88,168,122,172,79,172,143,152,62,12,14,25,84,87,15,30,20,0,43,0,107,58,0,20,44,154,19,6,53,71,100,47,0,82,121,32,0,105,79,40,18,64,26,95,115,19,52,61,55,105,18,9,102,134,132,88,99,128,82,2,27,0,44,0,7,0,107,74,109,79,4,0,89,100,0,53,134,31,66,178,33,126,18,64,147,65,83,1,30,5,32,69,10,76,89,141,42,109,79,68,93,59,66,10,109,131,1,21,70,13,188,70,79,158,41,56,95,26,14,4,0,2,6,51,19,45,52,112,5,21,28,43,19,1,34,56,16,0,61,108,114,34,151,9,76,127,147,40,17,144,85,17,16,21,0,13,35,38,56,4,0,0,0,9,3,139,50,34,156,58,2,59,105,12,70,142,69,0,87,43,22,112,14,100,64,124,88,2,121,15,3,76,13,84,52,0,59,134,52,48,88,124,108,140

InterPro domains:
  IPR000504 RNA recognition motif domain [PF00076] (43-109)
  IPR000504 RNA recognition motif domain [PF00076] (119-188)
  IPR000504 RNA recognition motif domain [PF00076] (212-282)
  IPR000504 RNA recognition motif domain [PS50102] (41-116)
  IPR000504 RNA recognition motif domain [PS50102] (117-195)
  IPR000504 RNA recognition motif domain [PS50102] (210-289)
  IPR000504 RNA recognition motif domain [SM00360] (42-112)
  IPR000504 RNA recognition motif domain [SM00360] (118-191)
  IPR000504 RNA recognition motif domain [SM00360] (211-285)
  IPR000504 RNA recognition motif domain [SM00360] (313-385)
  IPR008669 LSM-interacting domain [PF05391] (425-443)
  IPR012677 Nucleotide-binding alpha-beta plait domain superfamily [G3DSA:3.30.70.330] (33-114)
  IPR012677 Nucleotide-binding alpha-beta plait domain superfamily [G3DSA:3.30.70.330] (115-199)
  IPR012677 Nucleotide-binding alpha-beta plait domain superfamily [G3DSA:3.30.70.330] (207-289)
  IPR012677 Nucleotide-binding alpha-beta plait domain superfamily [G3DSA:3.30.70.330] (290-406)
  IPR031766 Occluded RNA-recognition motif [PF16842] (313-392)
  IPR031766 Occluded RNA-recognition motif [cd12299] (312-386)
  IPR034397 Prp24, RNA recognition motif1 [cd12296] (41-113)
  IPR034398 Prp24, RNA recognition motif2 [cd12297] (117-195)
  IPR034540 Prp24, RNA recognition motif 3 [cd12298] (210-286)

GO terms:
  GO:0017070 U6 snRNA binding (F, IDA)
  GO:0005688 U6 snRNP (C, IDA)
  GO:0000244 spliceosomal tri-snRNP complex assembly (P, IDA)
  GO:0000245 spliceosomal complex assembly (P, IMP)
  GO:0017069 snRNA binding (F, IPI)
  GO:0005515 protein binding (F, IPI)
  GO:0005634 nucleus (C, IPI)

Radius of gyration: 26.35 Å; Cα contacts (8 Å, |Δi|>4): 684; chains: 1; bounding box: 61×42×72 Å

Organism: Saccharomyces cerevisiae (strain ATCC 204508 / S288c) (NCBI:txid559292)

Sequence (363 aa):
RNRELTTVLVKNLPKSYNQNKVYKYFKHCGPIIHVDVADSLKKNFRFARIEFARYDGALAAITKTHKVVGQNEIIVSHLTECTLWMTNFPPSYTQRNIRDLLQDINVVALSIRLPSLRRFNTSRRFAYIDVTSKEDARYCVEKLNGLKIEGYTLVTKVSNPLEKSKRTDSATLEGREIMIRNLSTELLDENLLRESFEGFGSIEKINIPAGQKEHSFNNCCAFMVFENKDSAERALQMNRSLLGNREISVSLADKKPFLERNEVKRLLASRNSKELETLICLFPLSDKVSPSLICQFLQEEIHINEKDIRKILLVSDFNGAIIIFRDSKFAAKMLMILNGSQFQGKVIRSGTINDMKRYYNNQQ

Secondary structure (DSSP, 8-state):
--TGGGEEEEEEE-TT--HHHHHHHHGGGS-EEEEEEEE-TTSSSEEEEEEESSHHHHHHHHTTTT-EETTEE-EEEE--S-EEEEE---TT--HHHHHHHHHHTT--EEEEE----SS-TT--EEEEEES-HHHHHHHHHHHTT-EETTEE-EEEE--GGGPPPPTTHHHHTT-EEEEEEE-GGG--HHHHHHHHGGGS-EEEEE--TTTTTTT-SSEEEEEEESSHHHHHHHGGGTT-EETTEE-EEEEPPPHHHHHHHHHHHHHT---HHHHTTEEEEES--TT--HHHHHHHHHHTS---GGGEEEEEEEGGGTEEEEEESSHHHHHHHHHHHTT-EETTEE-EEE-HHHHHHHHHHH-

CATH classification: 3.30.70.330 (+3 more: 3.30.70.330, 3.30.70.330, 3.30.70.330)